Protein AF-A0A9W8GG15-F1 (afdb_monomer_lite)

Radius of gyration: 22.81 Å; chains: 1; bounding box: 56×41×61 Å

Organism: NCBI:txid417178

pLDDT: mean 93.81, std 5.98, range [55.09, 98.5]

Structure (mmCIF, N/CA/C/O backbone):
data_AF-A0A9W8GG15-F1
#
_entry.id   AF-A0A9W8GG15-F1
#
loop_
_atom_site.group_PDB
_atom_site.id
_atom_site.type_symbol
_atom_site.label_atom_id
_atom_site.label_alt_id
_atom_site.label_comp_id
_atom_site.label_asym_id
_atom_site.label_entity_id
_atom_site.label_seq_id
_atom_site.pdbx_PDB_ins_code
_atom_site.Cartn_x
_atom_site.Cartn_y
_atom_site.Cartn_z
_atom_site.occupancy
_atom_site.B_iso_or_equiv
_atom_site.auth_seq_id
_atom_site.auth_comp_id
_atom_site.auth_asym_id
_atom_site.auth_atom_id
_atom_site.pdbx_PDB_model_num
ATOM 1 N N . LEU A 1 1 ? -0.546 -18.350 -17.144 1.00 55.09 1 LEU A N 1
ATOM 2 C CA . LEU A 1 1 ? -1.429 -18.701 -16.007 1.00 55.09 1 LEU A CA 1
ATOM 3 C C . LEU A 1 1 ? -2.541 -19.532 -16.610 1.00 55.09 1 LEU A C 1
ATOM 5 O O . LEU A 1 1 ? -3.619 -19.022 -16.887 1.00 55.09 1 LEU A O 1
ATOM 9 N N . ASP A 1 2 ? -2.227 -20.778 -16.939 1.00 64.06 2 ASP A N 1
ATOM 10 C CA . ASP A 1 2 ? -3.136 -21.588 -17.741 1.00 64.06 2 ASP A CA 1
ATOM 11 C C . ASP A 1 2 ? -4.140 -22.239 -16.793 1.00 64.06 2 ASP A C 1
ATOM 13 O O . ASP A 1 2 ? -3.756 -22.96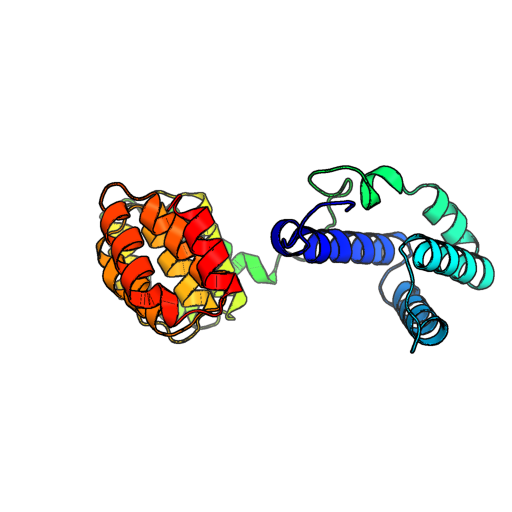4 -15.877 1.00 64.06 2 ASP A O 1
ATOM 17 N N . GLY A 1 3 ? -5.421 -21.910 -16.964 1.00 76.00 3 GLY A N 1
ATOM 18 C CA . GLY A 1 3 ? -6.502 -22.419 -16.115 1.00 76.00 3 GLY A CA 1
ATOM 19 C C . GLY A 1 3 ? -6.653 -21.740 -14.747 1.00 76.00 3 GLY A C 1
ATOM 20 O O . GLY A 1 3 ? -7.382 -22.263 -13.910 1.00 76.00 3 GLY A O 1
ATOM 21 N N . VAL A 1 4 ? -6.003 -20.593 -14.510 1.00 81.44 4 VAL A N 1
ATOM 22 C CA . VAL A 1 4 ? -6.164 -19.793 -13.280 1.00 81.44 4 VAL A CA 1
ATOM 23 C C . VAL A 1 4 ? -6.997 -18.550 -13.585 1.00 81.44 4 VAL A C 1
ATOM 25 O O . VAL A 1 4 ? -6.714 -17.851 -14.558 1.00 81.44 4 VAL A O 1
ATOM 28 N N . ASP A 1 5 ? -8.006 -18.268 -12.756 1.00 80.88 5 ASP A N 1
ATOM 29 C CA . ASP A 1 5 ? -8.783 -17.027 -12.841 1.00 80.88 5 ASP A CA 1
ATOM 30 C C . ASP A 1 5 ? -7.839 -15.817 -12.648 1.00 80.88 5 ASP A C 1
ATOM 32 O O . ASP A 1 5 ? -7.123 -15.764 -11.643 1.00 80.88 5 ASP A O 1
ATOM 36 N N . PRO A 1 6 ? -7.792 -14.844 -13.578 1.00 83.06 6 PRO A N 1
ATOM 37 C CA . PRO A 1 6 ? -6.974 -13.642 -13.421 1.00 83.06 6 PRO A CA 1
ATOM 38 C C . PRO A 1 6 ? -7.208 -12.895 -12.099 1.00 83.06 6 PRO A C 1
ATOM 40 O O . PRO A 1 6 ? -6.260 -12.323 -11.555 1.00 83.06 6 PRO A O 1
ATOM 43 N N . ASP A 1 7 ? -8.428 -12.942 -11.551 1.00 77.00 7 ASP A N 1
ATOM 44 C CA . ASP A 1 7 ? -8.758 -12.311 -10.268 1.00 77.00 7 ASP A CA 1
ATOM 45 C C . ASP A 1 7 ? -8.071 -13.004 -9.076 1.00 77.00 7 ASP A C 1
ATOM 47 O O . ASP A 1 7 ? -7.765 -12.352 -8.073 1.00 77.00 7 ASP A O 1
ATOM 51 N N . ASP A 1 8 ? -7.764 -14.302 -9.190 1.00 77.94 8 ASP A N 1
ATOM 52 C CA . ASP A 1 8 ? -7.003 -15.051 -8.182 1.00 77.94 8 ASP A CA 1
ATOM 53 C C . ASP A 1 8 ? -5.492 -14.743 -8.247 1.00 77.94 8 ASP A C 1
ATOM 55 O O . ASP A 1 8 ? -4.785 -14.905 -7.252 1.00 77.94 8 ASP A O 1
ATOM 59 N N . ALA A 1 9 ? -4.987 -14.256 -9.387 1.00 81.88 9 ALA A N 1
ATOM 60 C CA . ALA A 1 9 ? -3.587 -13.854 -9.556 1.00 81.88 9 ALA A CA 1
ATOM 61 C C . ALA A 1 9 ? -3.319 -12.376 -9.204 1.00 81.88 9 ALA A C 1
ATOM 63 O O . ALA A 1 9 ? -2.159 -11.971 -9.054 1.00 81.88 9 ALA A O 1
ATOM 64 N N . TYR A 1 10 ? -4.368 -11.559 -9.063 1.00 81.50 10 TYR A N 1
ATOM 65 C CA . TYR A 1 10 ? -4.234 -10.140 -8.742 1.00 81.50 10 TYR A CA 1
ATOM 66 C C . TYR A 1 10 ? -3.621 -9.930 -7.348 1.00 81.50 10 TYR A C 1
ATOM 68 O O . TYR A 1 10 ? -4.151 -10.356 -6.321 1.00 81.50 10 TYR A O 1
ATOM 76 N N . SER A 1 11 ? -2.503 -9.208 -7.302 1.00 85.31 11 SER A N 1
ATOM 77 C CA . SER A 1 11 ? -1.799 -8.846 -6.069 1.00 85.31 11 SER A CA 1
ATOM 78 C C . SER A 1 11 ? -0.937 -7.599 -6.287 1.00 85.31 11 SER A C 1
ATOM 80 O O . SER A 1 11 ? -0.912 -7.033 -7.380 1.00 85.31 11 SER A O 1
ATOM 82 N N . THR A 1 12 ? -0.203 -7.164 -5.260 1.00 87.69 12 THR A N 1
ATOM 83 C CA . THR A 1 12 ? 0.770 -6.068 -5.397 1.00 87.69 12 THR A CA 1
ATOM 84 C C . THR A 1 12 ? 2.067 -6.505 -6.084 1.00 87.69 12 THR A C 1
ATOM 86 O O . THR A 1 12 ? 2.820 -5.655 -6.546 1.00 87.69 12 THR A O 1
ATOM 89 N N . VAL A 1 13 ? 2.311 -7.814 -6.237 1.00 91.25 13 VAL A N 1
ATOM 90 C CA . VAL A 1 13 ? 3.550 -8.373 -6.807 1.00 91.25 13 VAL A CA 1
ATOM 91 C C . VAL A 1 13 ? 3.927 -7.776 -8.171 1.00 91.25 13 VAL A C 1
ATOM 93 O O . VAL A 1 13 ? 5.053 -7.293 -8.278 1.00 91.25 13 VAL A O 1
ATOM 96 N N . PRO A 1 14 ? 3.063 -7.755 -9.209 1.00 91.44 14 PRO A N 1
ATOM 97 C CA . PRO A 1 14 ? 3.446 -7.193 -10.508 1.00 91.44 14 PRO A CA 1
ATOM 98 C C . PRO A 1 14 ? 3.757 -5.691 -10.449 1.00 91.44 14 PRO A C 1
ATOM 100 O O . PRO A 1 14 ? 4.567 -5.212 -11.239 1.00 91.44 14 PRO A O 1
ATOM 103 N N . TYR A 1 15 ? 3.161 -4.960 -9.502 1.00 91.75 15 TYR A N 1
ATOM 104 C CA . TYR A 1 15 ? 3.422 -3.536 -9.300 1.00 91.75 15 TYR A CA 1
ATOM 105 C C . TYR A 1 15 ? 4.772 -3.329 -8.610 1.00 91.75 15 TYR A C 1
ATOM 107 O O . TYR A 1 15 ? 5.661 -2.693 -9.173 1.00 91.75 15 TYR A O 1
ATOM 115 N N . ASP A 1 16 ? 4.951 -3.921 -7.428 1.00 93.06 16 ASP A N 1
ATOM 116 C CA . ASP A 1 16 ? 6.114 -3.664 -6.579 1.00 93.06 16 ASP A CA 1
ATOM 117 C C . ASP A 1 16 ? 7.371 -4.354 -7.124 1.00 93.06 16 ASP A C 1
ATOM 119 O O . ASP A 1 16 ? 8.416 -3.723 -7.258 1.00 93.06 16 ASP A O 1
ATOM 123 N N . LYS A 1 17 ? 7.285 -5.636 -7.515 1.00 94.62 17 LYS A N 1
ATOM 124 C CA . LYS A 1 17 ? 8.436 -6.384 -8.058 1.00 94.62 17 LYS A CA 1
ATOM 125 C C . LYS A 1 17 ? 8.843 -5.866 -9.438 1.00 94.62 17 LYS A C 1
ATOM 127 O O . LYS A 1 17 ? 10.037 -5.792 -9.725 1.00 94.62 17 LYS A O 1
ATOM 132 N N . GLY A 1 18 ? 7.870 -5.468 -10.262 1.00 96.06 18 GLY A N 1
ATOM 133 C CA . GLY A 1 18 ? 8.112 -4.848 -11.566 1.00 96.06 18 GLY A CA 1
ATOM 134 C C . GLY A 1 18 ? 8.796 -3.485 -11.439 1.00 96.06 18 GLY A C 1
ATOM 135 O O . GLY A 1 18 ? 9.841 -3.266 -12.050 1.00 96.06 18 GLY A O 1
ATOM 136 N N . ALA A 1 19 ? 8.268 -2.597 -10.590 1.00 95.75 19 ALA A N 1
ATOM 137 C CA . ALA A 1 19 ? 8.896 -1.306 -10.311 1.00 95.75 19 ALA A CA 1
ATOM 138 C C . ALA A 1 19 ? 10.306 -1.472 -9.720 1.00 95.75 19 ALA A C 1
ATOM 140 O O . ALA A 1 19 ? 11.231 -0.775 -10.131 1.00 95.75 19 ALA A O 1
ATOM 141 N N . HIS A 1 20 ? 10.498 -2.438 -8.817 1.00 96.06 20 HIS A N 1
ATOM 142 C CA . HIS A 1 20 ? 11.796 -2.718 -8.198 1.00 96.06 20 HIS A CA 1
ATOM 143 C C . HIS A 1 20 ? 12.834 -3.240 -9.202 1.00 96.06 20 HIS A C 1
ATOM 145 O O . HIS A 1 20 ? 14.004 -2.873 -9.102 1.00 96.06 20 HIS A O 1
ATOM 151 N N . LEU A 1 21 ? 12.423 -4.042 -10.195 1.00 97.69 21 LEU A N 1
ATOM 152 C CA . LEU A 1 21 ? 13.286 -4.456 -11.311 1.00 97.69 21 LEU A CA 1
ATOM 153 C C . LEU A 1 21 ? 13.692 -3.259 -12.174 1.00 97.69 21 LEU A C 1
ATOM 155 O O . LEU A 1 21 ? 14.870 -3.100 -12.478 1.00 97.69 21 LEU A O 1
ATOM 159 N N . LEU A 1 22 ? 12.739 -2.408 -12.557 1.00 97.69 22 LEU A N 1
ATOM 160 C CA . LEU A 1 22 ? 13.035 -1.235 -13.383 1.00 97.69 22 LEU A CA 1
ATOM 161 C C . LEU A 1 22 ? 13.932 -0.232 -12.650 1.00 97.69 22 LEU A C 1
ATOM 163 O O . LEU A 1 22 ? 14.879 0.269 -13.246 1.00 97.69 22 LEU A O 1
ATOM 167 N N . TYR A 1 23 ? 13.701 -0.006 -11.356 1.00 97.00 23 TYR A N 1
ATOM 168 C CA . TYR A 1 23 ? 14.570 0.839 -10.538 1.00 97.00 23 TYR A CA 1
ATOM 169 C C . TYR A 1 23 ? 15.968 0.231 -10.370 1.00 97.00 23 TYR A C 1
ATOM 171 O O . TYR A 1 23 ? 16.967 0.939 -10.474 1.00 97.00 23 TYR A O 1
ATOM 179 N N . TYR A 1 24 ? 16.064 -1.090 -10.173 1.00 97.50 24 TYR A N 1
ATOM 180 C CA . TYR A 1 24 ? 17.353 -1.785 -10.161 1.00 97.50 24 TYR A CA 1
ATOM 181 C C . TYR A 1 24 ? 18.113 -1.559 -11.473 1.00 97.50 24 TYR A C 1
ATOM 183 O O . TYR A 1 24 ? 19.280 -1.179 -11.435 1.00 97.50 24 TYR A O 1
ATOM 191 N N . LEU A 1 25 ? 17.453 -1.751 -12.620 1.00 97.81 25 LEU A N 1
ATOM 192 C CA . LEU A 1 25 ? 18.053 -1.538 -13.937 1.00 97.81 25 LEU A CA 1
ATOM 193 C C . LEU A 1 25 ? 18.501 -0.090 -14.122 1.00 97.81 25 LEU A C 1
ATOM 195 O O . LEU A 1 25 ? 19.623 0.137 -14.555 1.00 97.81 25 LEU A O 1
ATOM 199 N N . GLU A 1 26 ? 17.667 0.879 -13.752 1.00 97.50 26 GLU A N 1
ATOM 200 C CA . GLU A 1 26 ? 18.025 2.294 -13.806 1.00 97.50 26 GLU A CA 1
ATOM 201 C C . GLU A 1 26 ? 19.327 2.560 -13.045 1.00 97.50 26 GLU A C 1
ATOM 203 O O . GLU A 1 26 ? 20.293 3.054 -13.623 1.00 97.50 26 GLU A O 1
ATOM 208 N N . GLN A 1 27 ? 19.391 2.176 -11.769 1.00 96.62 27 GLN A N 1
ATOM 209 C CA . GLN A 1 27 ? 20.570 2.416 -10.937 1.00 96.62 27 GLN A CA 1
ATOM 210 C C . GLN A 1 27 ? 21.796 1.646 -11.448 1.00 96.62 27 GLN A C 1
ATOM 212 O O . GLN A 1 27 ? 22.896 2.193 -11.510 1.00 96.62 27 GLN A O 1
ATOM 217 N N . TYR A 1 28 ? 21.610 0.390 -11.858 1.00 96.56 28 TYR A N 1
ATOM 218 C CA . TYR A 1 28 ? 22.691 -0.482 -12.311 1.00 96.56 28 TYR A CA 1
ATOM 219 C C . TYR A 1 28 ? 23.282 -0.051 -13.661 1.00 96.56 28 TYR A C 1
ATOM 221 O O . TYR A 1 28 ? 24.478 -0.222 -13.897 1.00 96.56 28 TYR A O 1
ATOM 229 N N . LEU A 1 29 ? 22.468 0.542 -14.537 1.00 97.00 29 LEU A N 1
ATOM 230 C CA . LEU A 1 29 ? 22.879 0.957 -15.879 1.00 97.00 29 LEU A CA 1
ATOM 231 C C . LEU A 1 29 ? 23.403 2.396 -15.935 1.00 97.00 29 LEU A C 1
ATOM 233 O O . LEU A 1 29 ? 23.974 2.779 -16.953 1.00 97.00 29 LEU A O 1
ATOM 237 N N . GLY A 1 30 ? 23.316 3.173 -14.856 1.00 95.62 30 GLY A N 1
ATOM 238 C CA . GLY A 1 30 ? 23.935 4.505 -14.776 1.00 95.62 30 GLY A CA 1
ATOM 239 C C . GLY A 1 30 ? 22.989 5.645 -14.411 1.00 95.62 30 GLY A C 1
ATOM 240 O O . GLY A 1 30 ? 23.329 6.801 -14.639 1.00 95.62 30 GLY A O 1
ATOM 241 N N . GLY A 1 31 ? 21.831 5.334 -13.836 1.00 96.44 31 GLY A N 1
ATOM 242 C CA . GLY A 1 31 ? 20.867 6.301 -13.330 1.00 96.44 31 GLY A CA 1
ATOM 243 C C . GLY A 1 31 ? 19.861 6.782 -14.373 1.00 96.44 31 GLY A C 1
ATOM 244 O O . GLY A 1 31 ? 19.819 6.321 -15.518 1.00 96.44 31 GLY A O 1
ATOM 245 N N . THR A 1 32 ? 19.036 7.735 -13.942 1.00 96.50 32 THR A N 1
ATOM 246 C CA . THR A 1 32 ? 17.908 8.281 -14.705 1.00 96.50 32 THR A CA 1
ATOM 247 C C . THR A 1 32 ? 18.323 8.792 -16.083 1.00 96.50 32 THR A C 1
ATOM 249 O O . THR A 1 32 ? 17.670 8.460 -17.068 1.00 96.50 32 THR A O 1
ATOM 252 N N . ASP A 1 33 ? 19.447 9.505 -16.180 1.00 97.44 33 ASP A N 1
ATOM 253 C CA . ASP A 1 33 ? 19.917 10.104 -17.439 1.00 97.44 33 ASP A CA 1
ATOM 254 C C . ASP A 1 33 ? 20.227 9.058 -18.524 1.00 97.44 33 ASP A C 1
ATOM 256 O O . ASP A 1 33 ? 20.115 9.340 -19.717 1.00 97.44 33 ASP A O 1
ATOM 260 N N . VAL A 1 34 ? 20.587 7.833 -18.122 1.00 97.19 34 VAL A N 1
ATOM 261 C CA . VAL A 1 34 ? 20.843 6.711 -19.039 1.00 97.19 34 VAL A CA 1
ATOM 262 C C . VAL A 1 34 ? 19.557 5.943 -19.343 1.00 97.19 34 VAL A C 1
ATOM 264 O O . VAL A 1 34 ? 19.319 5.538 -20.484 1.00 97.19 34 VAL A O 1
ATOM 267 N N . PHE A 1 35 ? 18.716 5.728 -18.331 1.00 97.81 35 PHE A N 1
ATOM 268 C CA . PHE A 1 35 ? 17.549 4.857 -18.449 1.00 97.81 35 PHE A CA 1
ATOM 269 C C . PHE A 1 35 ? 16.319 5.557 -19.044 1.00 97.81 35 PHE A C 1
ATOM 271 O O . PHE A 1 35 ? 15.518 4.926 -19.733 1.00 97.81 35 PHE A O 1
ATOM 278 N N . GLU A 1 36 ? 16.159 6.865 -18.844 1.00 98.00 36 GLU A N 1
ATOM 279 C CA . GLU A 1 36 ? 15.027 7.622 -19.384 1.00 98.00 36 GLU A CA 1
ATOM 280 C C . GLU A 1 36 ? 14.995 7.629 -20.929 1.00 98.00 36 GLU A C 1
ATOM 282 O O . GLU A 1 36 ? 13.927 7.364 -21.498 1.00 98.00 36 GLU A O 1
ATOM 287 N N . PRO A 1 37 ? 16.115 7.848 -21.651 1.00 98.31 37 PRO A N 1
ATOM 288 C CA . PRO A 1 37 ? 16.150 7.693 -23.106 1.00 98.31 37 PRO A CA 1
ATOM 289 C C . PRO A 1 37 ? 15.717 6.296 -23.581 1.00 98.31 37 PRO A C 1
ATOM 291 O O . PRO A 1 37 ? 14.925 6.188 -24.523 1.00 98.31 37 PRO A O 1
ATOM 294 N N . TYR A 1 38 ? 16.142 5.237 -22.879 1.00 98.25 38 TYR A N 1
ATOM 295 C CA . TYR A 1 38 ? 15.686 3.868 -23.144 1.00 98.25 38 TYR A CA 1
ATOM 296 C C . TYR A 1 38 ? 14.165 3.744 -22.988 1.00 98.25 38 TYR A C 1
ATOM 298 O O . TYR A 1 38 ? 13.491 3.232 -23.884 1.00 98.25 38 TYR A O 1
ATOM 306 N N . MET A 1 39 ? 13.602 4.263 -21.892 1.00 97.88 39 MET A N 1
ATOM 307 C CA . MET A 1 39 ? 12.158 4.226 -21.644 1.00 97.88 39 MET A CA 1
ATOM 308 C C . MET A 1 39 ? 11.371 4.929 -22.758 1.00 97.88 39 MET A C 1
ATOM 310 O O . MET A 1 39 ? 10.337 4.423 -23.201 1.00 97.88 39 MET A O 1
ATOM 314 N N . ARG A 1 40 ? 11.873 6.059 -23.274 1.00 98.25 40 ARG A N 1
ATOM 315 C CA . ARG A 1 40 ? 11.270 6.746 -24.432 1.00 98.25 40 ARG A CA 1
ATOM 316 C C . ARG A 1 40 ? 11.345 5.894 -25.700 1.00 98.25 40 ARG A C 1
ATOM 318 O O . ARG A 1 40 ? 10.362 5.835 -26.440 1.00 98.25 40 ARG A O 1
ATOM 325 N N . SER A 1 41 ? 12.476 5.234 -25.947 1.00 98.44 41 SER A N 1
ATOM 326 C CA . SER A 1 41 ? 12.640 4.319 -27.082 1.00 98.44 41 SER A CA 1
ATOM 327 C C . SER A 1 41 ? 11.656 3.146 -27.007 1.00 98.44 41 SER A C 1
ATOM 329 O O . SER A 1 41 ? 10.893 2.922 -27.946 1.00 98.44 41 SER A O 1
ATOM 331 N N . TYR A 1 42 ? 11.559 2.499 -25.842 1.00 98.38 42 TYR A N 1
ATOM 332 C CA . TYR A 1 42 ? 10.627 1.402 -25.571 1.00 98.38 42 TYR A CA 1
ATOM 333 C C . TYR A 1 42 ? 9.167 1.788 -25.861 1.00 98.38 42 TYR A C 1
ATOM 335 O O . TYR A 1 42 ? 8.471 1.090 -26.601 1.00 98.38 42 TYR A O 1
ATOM 343 N N . ILE A 1 43 ? 8.703 2.935 -25.348 1.00 98.19 43 ILE A N 1
ATOM 344 C CA . ILE A 1 43 ? 7.335 3.407 -25.615 1.00 98.19 43 ILE A CA 1
ATOM 345 C C . ILE A 1 43 ? 7.127 3.680 -27.110 1.00 98.19 43 ILE A C 1
ATOM 347 O O . ILE A 1 43 ? 6.084 3.329 -27.661 1.00 98.19 43 ILE A O 1
ATOM 351 N N . ASN A 1 44 ? 8.107 4.275 -27.794 1.00 98.25 44 ASN A N 1
ATOM 352 C CA . ASN A 1 44 ? 8.002 4.547 -29.226 1.00 98.25 44 ASN A CA 1
ATOM 353 C C . ASN A 1 44 ? 7.974 3.276 -30.083 1.00 98.25 44 ASN A C 1
ATOM 355 O O . ASN A 1 44 ? 7.235 3.248 -31.068 1.00 98.25 44 ASN A O 1
ATOM 359 N N . ALA A 1 45 ? 8.728 2.243 -29.704 1.00 97.88 45 ALA A N 1
ATOM 360 C CA . ALA A 1 45 ? 8.782 0.965 -30.407 1.00 97.88 45 ALA A CA 1
ATOM 361 C C . ALA A 1 45 ? 7.474 0.163 -30.289 1.00 97.88 45 ALA A C 1
ATOM 363 O O . ALA A 1 45 ? 7.084 -0.539 -31.229 1.00 97.88 45 ALA A O 1
ATOM 364 N N . PHE A 1 46 ? 6.778 0.282 -29.152 1.00 98.31 46 PHE A N 1
ATOM 365 C CA . PHE A 1 46 ? 5.629 -0.569 -28.827 1.00 98.31 46 PHE A CA 1
ATOM 366 C C . PHE A 1 46 ? 4.286 0.156 -28.692 1.00 98.31 46 PHE A C 1
ATOM 368 O O . PHE A 1 46 ? 3.269 -0.488 -28.432 1.00 98.31 46 PHE A O 1
ATOM 375 N N . LYS A 1 47 ? 4.221 1.475 -28.918 1.00 97.00 47 LYS A N 1
ATOM 376 C CA . LYS A 1 47 ? 2.941 2.201 -28.950 1.00 97.00 47 LYS A CA 1
ATOM 377 C C . LYS A 1 47 ? 1.964 1.558 -29.945 1.00 97.00 47 LYS A C 1
ATOM 379 O O . LYS A 1 47 ? 2.299 1.316 -31.102 1.00 97.00 47 LYS A O 1
ATOM 384 N N . GLY A 1 48 ? 0.741 1.291 -29.486 1.00 97.50 48 GLY A N 1
ATOM 385 C CA . GLY A 1 48 ? -0.300 0.649 -30.296 1.00 97.50 48 GLY A CA 1
ATOM 386 C C . GLY A 1 48 ? -0.100 -0.854 -30.532 1.00 97.50 48 GLY A C 1
ATOM 387 O O . GLY A 1 48 ? -0.757 -1.409 -31.408 1.00 97.50 48 GLY A O 1
ATOM 388 N N . ARG A 1 49 ? 0.790 -1.514 -29.778 1.00 96.50 49 ARG A N 1
ATOM 389 C CA . ARG A 1 49 ? 1.045 -2.959 -29.861 1.00 96.50 49 ARG A CA 1
ATOM 390 C C . ARG A 1 49 ? 0.825 -3.636 -28.508 1.00 96.50 49 ARG A C 1
ATOM 392 O O . ARG A 1 49 ? 0.922 -3.003 -27.460 1.00 96.50 49 ARG A O 1
ATOM 399 N N . SER A 1 50 ? 0.562 -4.937 -28.550 1.00 97.19 50 SER A N 1
ATOM 400 C CA . SER A 1 50 ? 0.652 -5.830 -27.392 1.00 97.19 50 SER A CA 1
ATOM 401 C C . SER A 1 50 ? 1.969 -6.591 -27.472 1.00 97.19 50 SER A C 1
ATOM 403 O O . SER A 1 50 ? 2.370 -6.988 -28.566 1.00 97.19 50 SER A O 1
ATOM 405 N N . ILE A 1 51 ? 2.630 -6.757 -26.331 1.00 97.75 51 ILE A N 1
ATOM 406 C CA . ILE A 1 51 ? 3.939 -7.403 -26.222 1.00 97.75 51 ILE A CA 1
ATOM 407 C C . ILE A 1 51 ? 3.965 -8.353 -25.033 1.00 97.75 51 ILE A C 1
ATOM 409 O O . ILE A 1 51 ? 3.139 -8.231 -24.122 1.00 97.75 51 ILE A O 1
ATOM 413 N N . ASP A 1 52 ? 4.949 -9.241 -25.018 1.00 97.25 52 ASP A N 1
ATOM 414 C CA . ASP A 1 52 ? 5.296 -10.030 -23.842 1.00 97.25 52 ASP A CA 1
ATOM 415 C C . ASP A 1 52 ? 6.619 -9.570 -23.188 1.00 97.25 52 ASP A C 1
ATOM 417 O O . ASP A 1 52 ? 7.244 -8.574 -23.568 1.00 97.25 52 ASP A O 1
ATOM 421 N N . THR A 1 53 ? 7.041 -10.275 -22.136 1.00 97.38 53 THR A N 1
ATOM 422 C CA . THR A 1 53 ? 8.295 -9.979 -21.428 1.00 97.38 53 THR A CA 1
ATOM 423 C C . THR A 1 53 ? 9.533 -10.221 -22.296 1.00 97.38 53 THR A C 1
ATOM 425 O O . THR A 1 53 ? 10.548 -9.549 -22.101 1.00 97.38 53 THR A O 1
ATOM 428 N N . GLN A 1 54 ? 9.479 -11.153 -23.250 1.00 97.56 54 GLN A N 1
ATOM 429 C CA . GLN A 1 54 ? 10.607 -11.448 -24.126 1.00 97.56 54 GLN A CA 1
ATOM 430 C C . GLN A 1 54 ? 10.804 -10.333 -25.156 1.00 97.56 54 GLN A C 1
ATOM 432 O O . GLN A 1 54 ? 11.942 -9.925 -25.383 1.00 97.56 54 GLN A O 1
ATOM 437 N N . ASP A 1 55 ? 9.721 -9.782 -25.706 1.00 98.19 55 ASP A N 1
ATOM 438 C CA . ASP A 1 55 ? 9.759 -8.586 -26.554 1.00 98.19 55 ASP A CA 1
ATOM 439 C C . ASP A 1 55 ? 10.425 -7.405 -25.829 1.00 98.19 55 ASP A C 1
ATOM 441 O O . ASP A 1 55 ? 11.338 -6.771 -26.367 1.00 98.19 55 ASP A O 1
ATOM 445 N N . TRP A 1 56 ? 10.014 -7.139 -24.580 1.00 98.38 56 TRP A N 1
ATOM 446 C CA . TRP A 1 56 ? 10.618 -6.098 -23.739 1.00 98.38 56 TRP A CA 1
ATOM 447 C C . TRP A 1 56 ? 12.115 -6.341 -23.520 1.00 98.38 56 TRP A C 1
ATOM 449 O O . TRP A 1 56 ? 12.925 -5.433 -23.719 1.00 98.38 56 TRP A O 1
ATOM 459 N N . LYS A 1 57 ? 12.499 -7.569 -23.146 1.00 98.00 57 LYS A N 1
ATOM 460 C CA . LYS A 1 57 ? 13.898 -7.918 -22.876 1.00 98.00 57 LYS A CA 1
ATOM 461 C C . LYS A 1 57 ? 14.753 -7.807 -24.140 1.00 98.00 57 LYS A C 1
ATOM 463 O O . LYS A 1 57 ? 15.834 -7.232 -24.089 1.00 98.00 57 LYS A O 1
ATOM 468 N N . ASN A 1 58 ? 14.264 -8.278 -25.285 1.00 98.31 58 ASN A N 1
ATOM 469 C CA . ASN A 1 58 ? 14.966 -8.149 -26.564 1.00 98.31 58 ASN A CA 1
ATOM 470 C C . ASN A 1 58 ? 15.204 -6.677 -26.927 1.00 98.31 58 ASN A C 1
ATOM 472 O O . ASN A 1 58 ? 16.304 -6.314 -27.340 1.00 98.31 58 ASN A O 1
ATOM 476 N N . HIS A 1 59 ? 14.197 -5.823 -26.729 1.00 98.50 59 HIS A N 1
ATOM 477 C CA . HIS A 1 59 ? 14.323 -4.389 -26.976 1.00 98.50 59 HIS A CA 1
ATOM 478 C C . HIS A 1 59 ? 15.332 -3.717 -26.031 1.00 98.50 59 HIS A C 1
ATOM 480 O O . HIS A 1 59 ? 16.125 -2.892 -26.478 1.00 98.50 59 HIS A O 1
ATOM 486 N N . LEU A 1 60 ? 15.343 -4.086 -24.743 1.00 98.38 60 LEU A N 1
ATOM 487 C CA . LEU A 1 60 ? 16.331 -3.615 -23.765 1.00 98.38 60 LEU A CA 1
ATOM 488 C C . LEU A 1 60 ? 17.765 -3.890 -24.230 1.00 98.38 60 LEU A C 1
ATOM 490 O O . LEU A 1 60 ? 18.579 -2.971 -24.290 1.00 98.38 60 LEU A O 1
ATOM 494 N N . PHE A 1 61 ? 18.058 -5.138 -24.596 1.00 98.38 61 PHE A N 1
ATOM 495 C CA . PHE A 1 61 ? 19.389 -5.529 -25.061 1.00 98.38 61 PHE A CA 1
ATOM 496 C C . PHE A 1 61 ? 19.762 -4.845 -26.379 1.00 98.38 61 PHE A C 1
ATOM 498 O O . PHE A 1 61 ? 20.870 -4.333 -26.496 1.00 98.38 61 PHE A O 1
ATOM 505 N N . ALA A 1 62 ? 18.845 -4.784 -27.349 1.00 98.31 62 ALA A N 1
ATOM 506 C CA . ALA A 1 62 ? 19.104 -4.139 -28.636 1.00 98.31 62 ALA A CA 1
ATOM 507 C C . ALA A 1 62 ? 19.413 -2.641 -28.483 1.00 98.31 62 ALA A C 1
ATOM 509 O O . ALA A 1 62 ? 20.384 -2.156 -29.058 1.00 98.31 62 ALA A O 1
ATOM 510 N N . TYR A 1 63 ? 18.636 -1.929 -27.659 1.00 98.44 63 TYR A N 1
ATOM 511 C CA . TYR A 1 63 ? 18.850 -0.507 -27.395 1.00 98.44 63 TYR A CA 1
ATOM 512 C C . TYR A 1 63 ? 20.245 -0.243 -26.816 1.00 98.44 63 TYR A C 1
ATOM 514 O O . TYR A 1 63 ? 20.978 0.619 -27.297 1.00 98.44 63 TYR A O 1
ATOM 522 N N . PHE A 1 64 ? 20.635 -1.000 -25.790 1.00 98.19 64 PHE A N 1
ATOM 523 C CA . PHE A 1 64 ? 21.935 -0.806 -25.157 1.00 98.19 64 PHE A CA 1
ATOM 524 C C . PHE A 1 64 ? 23.097 -1.300 -26.025 1.00 98.19 64 PHE A C 1
ATOM 526 O O . PHE A 1 64 ? 24.147 -0.670 -26.019 1.00 98.19 64 PHE A O 1
ATOM 533 N N . ALA A 1 65 ? 22.914 -2.335 -26.845 1.00 97.38 65 ALA A N 1
ATOM 534 C CA . ALA A 1 65 ? 23.924 -2.753 -27.816 1.00 97.38 65 ALA A CA 1
ATOM 535 C C . ALA A 1 65 ? 24.212 -1.672 -28.876 1.00 97.38 65 ALA A C 1
ATOM 537 O O . ALA A 1 65 ? 25.353 -1.542 -29.315 1.00 97.38 65 ALA A O 1
ATOM 538 N N . GLU A 1 66 ? 23.204 -0.890 -29.273 1.00 97.38 66 GLU A N 1
ATOM 539 C CA . GLU A 1 66 ? 23.357 0.204 -30.239 1.00 97.38 66 GLU A CA 1
ATOM 540 C C . GLU A 1 66 ? 23.950 1.473 -29.609 1.00 97.38 66 GLU A C 1
ATOM 542 O O . GLU A 1 66 ? 24.839 2.097 -30.190 1.00 97.38 66 GLU A O 1
ATOM 547 N N . HIS A 1 67 ? 23.471 1.867 -28.425 1.00 95.81 67 HIS A N 1
ATOM 548 C CA . HIS A 1 67 ? 23.780 3.179 -27.848 1.00 95.81 67 HIS A CA 1
ATOM 549 C C . HIS A 1 67 ? 24.931 3.182 -26.836 1.00 95.81 67 HIS A C 1
ATOM 551 O O . HIS A 1 67 ? 25.633 4.186 -26.726 1.00 95.81 67 HIS A O 1
ATOM 557 N N . ASP A 1 68 ? 25.128 2.094 -26.090 1.00 94.56 68 ASP A N 1
ATOM 558 C CA . ASP A 1 68 ? 26.215 1.964 -25.115 1.00 94.56 68 ASP A CA 1
ATOM 559 C C . ASP A 1 68 ? 26.541 0.477 -24.867 1.00 94.56 68 ASP A C 1
ATOM 561 O O . ASP A 1 68 ? 26.041 -0.127 -23.908 1.00 94.56 68 ASP A O 1
ATOM 565 N N . PRO A 1 69 ? 27.390 -0.140 -25.715 1.00 93.81 69 PRO A N 1
ATOM 566 C CA . PRO A 1 69 ? 27.707 -1.566 -25.634 1.00 93.81 69 PRO A CA 1
ATOM 567 C C . PRO A 1 69 ? 28.202 -2.028 -24.258 1.00 93.81 69 PRO A C 1
ATOM 569 O O . PRO A 1 69 ? 27.957 -3.175 -23.884 1.00 93.81 69 PRO A O 1
ATOM 572 N N . SER A 1 70 ? 28.821 -1.140 -23.466 1.00 95.06 70 SER A N 1
ATOM 573 C CA . SER A 1 70 ? 29.273 -1.459 -22.104 1.00 95.06 70 SER A CA 1
ATOM 574 C C . SER A 1 70 ? 28.121 -1.864 -21.174 1.00 95.06 70 SER A C 1
ATOM 576 O O . SER A 1 70 ? 28.309 -2.637 -20.235 1.00 95.06 70 SER A O 1
ATOM 578 N N . LYS A 1 71 ? 26.900 -1.394 -21.454 1.00 96.19 71 LYS A N 1
ATOM 579 C CA . LYS A 1 71 ? 25.685 -1.752 -20.713 1.00 96.19 71 LYS A CA 1
ATOM 580 C C . LYS A 1 71 ? 25.193 -3.149 -21.050 1.00 96.19 71 LYS A C 1
ATOM 582 O O . LYS A 1 71 ? 24.612 -3.796 -20.186 1.00 96.19 71 LYS A O 1
ATOM 587 N N . THR A 1 72 ? 25.473 -3.648 -22.250 1.00 93.62 72 THR A N 1
ATOM 588 C CA . THR A 1 72 ? 25.119 -5.022 -22.638 1.00 93.62 72 THR A CA 1
ATOM 589 C C . THR A 1 72 ? 25.859 -6.034 -21.762 1.00 93.62 72 THR A C 1
ATOM 591 O O . THR A 1 72 ? 25.233 -6.931 -21.207 1.00 93.62 72 THR A O 1
ATOM 594 N N . GLU A 1 73 ? 27.152 -5.806 -21.502 1.00 94.00 73 GLU A N 1
ATOM 595 C CA . GLU A 1 73 ? 27.935 -6.647 -20.585 1.00 94.00 73 GLU A CA 1
ATOM 596 C C . GLU A 1 73 ? 27.397 -6.631 -19.145 1.00 94.00 73 GLU A C 1
ATOM 598 O O . GLU A 1 73 ? 27.543 -7.611 -18.412 1.00 94.00 73 GLU A O 1
ATOM 603 N N . LEU A 1 74 ? 26.790 -5.520 -18.711 1.00 96.50 74 LEU A N 1
ATOM 604 C CA . LEU A 1 74 ? 26.113 -5.437 -17.416 1.00 96.50 74 LEU A CA 1
ATOM 605 C C . LEU A 1 74 ? 24.802 -6.231 -17.434 1.00 96.50 74 LEU A C 1
ATOM 607 O O . LEU A 1 74 ? 24.546 -6.996 -16.507 1.00 96.50 74 LEU A O 1
ATOM 611 N N . LEU A 1 75 ? 23.994 -6.094 -18.490 1.00 97.12 75 LEU A N 1
ATOM 612 C CA . LEU A 1 75 ? 22.733 -6.825 -18.647 1.00 97.12 75 LEU A CA 1
ATOM 613 C C . LEU A 1 75 ? 22.934 -8.349 -18.667 1.00 97.12 75 LEU A C 1
ATOM 615 O O . LEU A 1 75 ? 22.098 -9.075 -18.121 1.00 97.12 75 LEU A O 1
ATOM 619 N N . ASP A 1 76 ? 24.042 -8.830 -19.234 1.00 96.19 76 ASP A N 1
ATOM 620 C CA . ASP A 1 76 ? 24.414 -10.252 -19.247 1.00 96.19 76 ASP A CA 1
ATOM 621 C C . ASP A 1 76 ? 24.715 -10.814 -17.848 1.00 96.19 76 ASP A C 1
ATOM 623 O O . ASP A 1 76 ? 24.557 -12.010 -17.606 1.00 96.19 76 ASP A O 1
ATOM 627 N N . ARG A 1 77 ? 25.121 -9.963 -16.896 1.00 96.50 77 ARG A N 1
ATOM 628 C CA . ARG A 1 77 ? 25.418 -10.369 -15.508 1.00 96.50 77 ARG A CA 1
ATOM 629 C C . ARG A 1 77 ? 24.174 -10.460 -14.627 1.00 96.50 77 ARG A C 1
ATOM 631 O O . ARG A 1 77 ? 24.265 -10.934 -13.495 1.00 96.50 77 ARG A O 1
ATOM 638 N N . ILE A 1 78 ? 23.026 -9.987 -15.109 1.00 97.06 78 ILE A N 1
ATOM 639 C CA . ILE A 1 78 ? 21.774 -10.004 -14.354 1.00 97.06 78 ILE A CA 1
ATOM 640 C C . ILE A 1 78 ? 21.224 -11.431 -14.314 1.00 97.06 78 ILE A C 1
ATOM 642 O O . ILE A 1 78 ? 21.011 -12.070 -15.343 1.00 97.06 78 ILE A O 1
ATOM 646 N N . GLU A 1 79 ? 20.897 -11.910 -13.113 1.00 96.06 79 GLU A N 1
ATOM 647 C CA . GLU A 1 79 ? 20.201 -13.184 -12.909 1.00 96.06 79 GLU A CA 1
ATOM 648 C C . GLU A 1 79 ? 18.710 -13.068 -13.295 1.00 96.06 79 GLU A C 1
ATOM 650 O O . GLU A 1 79 ? 17.824 -13.025 -12.438 1.00 96.06 79 GLU A O 1
ATOM 655 N N . TRP A 1 80 ? 18.423 -12.983 -14.598 1.00 97.12 80 TRP A N 1
ATOM 656 C CA . TRP A 1 80 ? 17.080 -12.744 -15.144 1.00 97.12 80 TRP A CA 1
ATOM 657 C C . TRP A 1 80 ? 16.024 -13.728 -14.641 1.00 97.12 80 TRP A C 1
ATOM 659 O O . TRP A 1 80 ? 14.912 -13.312 -14.319 1.00 97.12 80 TRP A O 1
ATOM 669 N N . ASP A 1 81 ? 16.373 -15.005 -14.501 1.00 96.56 81 ASP A N 1
ATOM 670 C CA . ASP A 1 81 ? 15.420 -16.020 -14.051 1.00 96.56 81 ASP A CA 1
ATOM 671 C C . ASP A 1 81 ? 14.967 -15.789 -12.604 1.00 96.56 81 ASP A C 1
ATOM 673 O O . ASP A 1 81 ? 13.798 -15.999 -12.269 1.00 96.56 81 ASP A O 1
ATOM 677 N N . LYS A 1 82 ? 15.854 -15.266 -11.744 1.00 96.19 82 LYS A N 1
ATOM 678 C CA . LYS A 1 82 ? 15.491 -14.895 -10.368 1.00 96.19 82 LYS A CA 1
ATOM 679 C C . LYS A 1 82 ? 14.545 -13.699 -10.325 1.00 96.19 82 LYS A C 1
ATOM 681 O O . LYS A 1 82 ? 13.668 -13.631 -9.466 1.00 96.19 82 LYS A O 1
ATOM 686 N N . TRP A 1 83 ? 14.712 -12.749 -11.238 1.00 96.19 83 TRP A N 1
ATOM 687 C CA . TRP A 1 83 ? 13.836 -11.585 -11.320 1.00 96.19 83 TRP A CA 1
ATOM 688 C C . TRP A 1 83 ? 12.458 -11.927 -11.882 1.00 96.19 83 TRP A C 1
ATOM 690 O O . TRP A 1 83 ? 11.453 -11.486 -11.323 1.00 96.19 83 TRP A O 1
ATOM 700 N N . LEU A 1 84 ? 12.413 -12.706 -12.963 1.00 95.69 84 LEU A N 1
ATOM 701 C CA . LEU A 1 84 ? 11.200 -12.918 -13.752 1.00 95.69 84 LEU A CA 1
ATOM 702 C C . LEU A 1 84 ? 10.374 -14.125 -13.294 1.00 95.69 84 LEU A C 1
ATOM 704 O O . LEU A 1 84 ? 9.151 -14.088 -13.405 1.00 95.69 84 LEU A O 1
ATOM 708 N N . PHE A 1 85 ? 11.014 -15.175 -12.767 1.00 94.56 85 PHE A N 1
ATOM 709 C CA . PHE A 1 85 ? 10.343 -16.460 -12.529 1.00 94.56 85 PHE A CA 1
ATOM 710 C C . PHE A 1 85 ? 10.439 -16.962 -11.088 1.00 94.56 85 PHE A C 1
ATOM 712 O O . PHE A 1 85 ? 9.558 -17.701 -10.648 1.00 94.56 85 PHE A O 1
ATOM 719 N N . ALA A 1 86 ? 11.464 -16.570 -10.323 1.00 94.75 86 ALA A N 1
ATOM 720 C CA . ALA A 1 86 ? 11.562 -17.014 -8.935 1.00 94.75 86 ALA A CA 1
ATOM 721 C C . ALA A 1 86 ? 10.483 -16.356 -8.045 1.00 94.75 86 ALA A C 1
ATOM 723 O O . ALA A 1 86 ? 10.247 -15.143 -8.141 1.00 94.75 86 ALA A O 1
ATOM 724 N N . PRO A 1 87 ? 9.836 -17.124 -7.146 1.00 93.88 87 PRO A N 1
ATOM 725 C CA . PRO A 1 87 ? 8.882 -16.582 -6.185 1.00 93.88 87 PRO A CA 1
ATOM 726 C C . PRO A 1 87 ? 9.589 -15.795 -5.072 1.00 93.88 87 PRO A C 1
ATOM 728 O O . PRO A 1 87 ? 10.803 -15.877 -4.894 1.00 93.88 87 PRO A O 1
ATOM 731 N N . GLY A 1 88 ? 8.810 -15.055 -4.282 1.00 92.62 88 GLY A N 1
ATOM 732 C CA . GLY A 1 88 ? 9.316 -14.301 -3.134 1.00 92.62 88 GLY A CA 1
ATOM 733 C C . GLY A 1 88 ? 9.925 -12.943 -3.494 1.00 92.62 88 GLY A C 1
ATOM 734 O O . GLY A 1 88 ? 9.686 -12.395 -4.579 1.00 92.62 88 GLY A O 1
ATOM 735 N N . MET A 1 89 ? 10.680 -12.393 -2.536 1.00 93.44 89 MET A N 1
ATOM 736 C CA . MET A 1 89 ? 11.286 -11.062 -2.627 1.00 93.44 89 MET A CA 1
ATOM 737 C C . MET A 1 89 ? 12.282 -10.962 -3.795 1.00 93.44 89 MET A C 1
ATOM 739 O O . MET A 1 89 ? 12.893 -11.967 -4.166 1.00 93.44 89 MET A O 1
ATOM 743 N N . PRO A 1 90 ? 12.465 -9.765 -4.385 1.00 93.19 90 PRO A N 1
ATOM 744 C CA . PRO A 1 90 ? 13.483 -9.539 -5.405 1.00 93.19 90 PRO A CA 1
ATOM 745 C C . PRO A 1 90 ? 14.890 -9.955 -4.937 1.00 93.19 90 PRO A C 1
ATOM 747 O O . PRO A 1 90 ? 15.202 -9.814 -3.753 1.00 93.19 90 PRO A O 1
ATOM 750 N N . PRO A 1 91 ? 15.766 -10.415 -5.849 1.00 92.56 91 PRO A N 1
ATOM 751 C CA . PRO A 1 91 ? 17.103 -10.897 -5.488 1.00 92.56 91 PRO A CA 1
ATOM 752 C C . PRO A 1 91 ? 18.052 -9.780 -5.033 1.00 92.56 91 PRO A C 1
ATOM 754 O O . PRO A 1 91 ? 19.068 -10.055 -4.400 1.00 92.56 91 PRO A O 1
ATOM 757 N N . VAL A 1 92 ? 17.733 -8.523 -5.347 1.00 93.25 92 VAL A N 1
ATOM 758 C CA . VAL A 1 92 ? 18.521 -7.348 -4.968 1.00 93.25 92 VAL A CA 1
ATOM 759 C C . VAL A 1 92 ? 17.698 -6.474 -4.039 1.00 93.25 92 VAL A C 1
ATOM 761 O O . VAL A 1 92 ? 16.539 -6.184 -4.324 1.00 93.25 92 VAL A O 1
ATOM 764 N N . ASN A 1 93 ? 18.304 -6.008 -2.949 1.00 91.69 93 ASN A N 1
ATOM 765 C CA . ASN A 1 93 ? 17.706 -4.994 -2.090 1.00 91.69 93 ASN A CA 1
ATOM 766 C C . ASN A 1 93 ? 18.190 -3.602 -2.521 1.00 91.69 93 ASN A C 1
ATOM 768 O O . ASN A 1 93 ? 19.287 -3.180 -2.145 1.00 91.69 93 ASN A O 1
ATOM 772 N N . ASN A 1 94 ? 17.390 -2.924 -3.348 1.00 91.06 94 ASN A N 1
ATOM 773 C CA . ASN A 1 94 ? 17.687 -1.572 -3.817 1.00 91.06 94 ASN A CA 1
ATOM 774 C C . ASN A 1 94 ? 17.824 -0.604 -2.634 1.00 91.06 94 ASN A C 1
ATOM 776 O O . ASN A 1 94 ? 17.152 -0.742 -1.612 1.00 91.06 94 ASN A O 1
ATOM 780 N N . LYS A 1 95 ? 18.703 0.389 -2.781 1.00 89.38 95 LYS A N 1
ATOM 781 C CA . LYS A 1 95 ? 18.865 1.458 -1.796 1.00 89.38 95 LYS A CA 1
ATOM 782 C C . LYS A 1 95 ? 17.960 2.620 -2.172 1.00 89.38 95 LYS A C 1
ATOM 784 O O . LYS A 1 95 ? 18.073 3.144 -3.273 1.00 89.38 95 LYS A O 1
ATOM 789 N N . TYR A 1 96 ? 17.088 3.000 -1.248 1.00 88.25 96 TYR A N 1
ATOM 790 C CA . TYR A 1 96 ? 16.171 4.123 -1.396 1.00 88.25 96 TYR A CA 1
ATOM 791 C C . TYR A 1 96 ? 16.573 5.253 -0.454 1.00 88.25 96 TYR A C 1
ATOM 793 O O . TYR A 1 96 ? 17.237 5.030 0.558 1.00 88.25 96 TYR A O 1
ATOM 801 N N . ASP A 1 97 ? 16.161 6.474 -0.784 1.00 86.69 97 ASP A N 1
ATOM 802 C CA . ASP A 1 97 ? 16.266 7.587 0.150 1.00 86.69 97 ASP A CA 1
ATOM 803 C C . ASP A 1 97 ? 15.194 7.461 1.240 1.00 86.69 97 ASP A C 1
ATOM 805 O O . ASP A 1 97 ? 14.004 7.657 0.994 1.00 86.69 97 ASP A O 1
ATOM 809 N N . GLU A 1 98 ? 15.627 7.134 2.453 1.00 87.44 98 GLU A N 1
ATOM 810 C CA . GLU A 1 98 ? 14.751 6.907 3.606 1.00 87.44 98 GLU A CA 1
ATOM 811 C C . GLU A 1 98 ? 14.451 8.196 4.393 1.00 87.44 98 GLU A C 1
ATOM 813 O O . GLU A 1 98 ? 13.598 8.206 5.282 1.00 87.44 98 GLU A O 1
ATOM 818 N N . ARG A 1 99 ? 15.096 9.325 4.061 1.00 88.12 99 ARG A N 1
ATOM 819 C CA . ARG A 1 99 ? 14.921 10.595 4.795 1.00 88.12 99 ARG A CA 1
ATOM 820 C C . ARG A 1 99 ? 13.457 11.056 4.886 1.00 88.12 99 ARG A C 1
ATOM 822 O O . ARG A 1 99 ? 13.060 11.487 5.969 1.00 88.12 99 ARG A O 1
ATOM 829 N N . PRO A 1 100 ? 12.619 10.957 3.830 1.00 84.94 100 PRO A N 1
ATOM 830 C CA . PRO A 1 100 ? 11.235 11.429 3.899 1.00 84.94 100 PRO A CA 1
ATOM 831 C C . PRO A 1 100 ? 10.348 10.644 4.875 1.00 84.94 100 PRO A C 1
ATOM 833 O O . PRO A 1 100 ? 9.351 11.185 5.354 1.00 84.94 100 PRO A O 1
ATOM 836 N N . GLN A 1 101 ? 10.683 9.382 5.165 1.00 88.81 101 GLN A N 1
ATOM 837 C CA . GLN A 1 101 ? 9.914 8.538 6.086 1.00 88.81 101 GLN A CA 1
ATOM 838 C C . GLN A 1 101 ? 10.440 8.583 7.525 1.00 88.81 101 GLN A C 1
ATOM 840 O O . GLN A 1 101 ? 9.698 8.255 8.444 1.00 88.81 101 GLN A O 1
ATOM 845 N N . GLN A 1 102 ? 11.677 9.032 7.756 1.00 92.06 102 GLN A N 1
ATOM 846 C CA . GLN A 1 102 ? 12.279 8.975 9.090 1.00 92.06 102 GLN A CA 1
ATOM 847 C C . GLN A 1 102 ? 11.434 9.693 10.152 1.00 92.06 102 GLN A C 1
ATOM 849 O O . GLN A 1 102 ? 11.173 9.134 11.208 1.00 92.06 102 GLN A O 1
ATOM 854 N N . ILE A 1 103 ? 10.897 10.876 9.834 1.00 93.06 103 ILE A N 1
ATOM 855 C CA . ILE A 1 103 ? 10.102 11.665 10.786 1.00 93.06 103 ILE A CA 1
ATOM 856 C C . ILE A 1 103 ? 8.836 10.936 11.267 1.00 93.06 103 ILE A C 1
ATOM 858 O O . ILE A 1 103 ? 8.422 11.094 12.415 1.00 93.06 103 ILE A O 1
ATOM 862 N N . CYS A 1 104 ? 8.212 10.126 10.404 1.00 94.56 104 CYS A N 1
ATOM 863 C CA . CYS A 1 104 ? 7.010 9.384 10.764 1.00 94.56 104 CYS A CA 1
ATOM 864 C C . CYS A 1 104 ? 7.329 8.047 11.444 1.00 94.56 104 CYS A C 1
ATOM 866 O O . CYS A 1 104 ? 6.542 7.603 12.281 1.00 94.56 104 CYS A O 1
ATOM 868 N N . LEU A 1 105 ? 8.495 7.455 11.160 1.00 94.75 105 LEU A N 1
ATOM 869 C CA . LEU A 1 105 ? 9.025 6.313 11.909 1.00 94.75 105 LEU A CA 1
ATOM 870 C C . LEU A 1 105 ? 9.416 6.718 13.335 1.00 94.75 105 LEU A C 1
ATOM 872 O O . LEU A 1 105 ? 9.002 6.055 14.281 1.00 94.75 105 LEU A O 1
ATOM 876 N N . ASP A 1 106 ? 10.106 7.848 13.501 1.00 95.06 106 ASP A N 1
ATOM 877 C CA . ASP A 1 106 ? 10.501 8.376 14.810 1.00 95.06 106 ASP A CA 1
ATOM 878 C C . ASP A 1 106 ? 9.274 8.666 15.686 1.00 95.06 106 ASP A C 1
ATOM 880 O O . ASP A 1 106 ? 9.262 8.360 16.879 1.00 95.06 106 ASP A O 1
ATOM 884 N N . LEU A 1 107 ? 8.203 9.220 15.100 1.00 96.19 107 LEU A N 1
ATOM 885 C CA . LEU A 1 107 ? 6.945 9.428 15.817 1.00 96.19 107 LEU A CA 1
ATOM 886 C C . LEU A 1 107 ? 6.298 8.098 16.232 1.00 96.19 107 LEU A C 1
ATOM 888 O O . LEU A 1 107 ? 5.838 7.979 17.366 1.00 96.19 107 LEU A O 1
ATOM 892 N N . ALA A 1 108 ? 6.268 7.097 15.348 1.00 95.88 108 ALA A N 1
ATOM 893 C CA . ALA A 1 108 ? 5.743 5.773 15.687 1.00 95.88 108 ALA A CA 1
ATOM 894 C C . ALA A 1 108 ? 6.546 5.130 16.823 1.00 95.88 108 ALA A C 1
ATOM 896 O O . ALA A 1 108 ? 5.964 4.644 17.790 1.00 95.88 108 ALA A O 1
ATOM 897 N N . ASP A 1 109 ? 7.874 5.190 16.757 1.00 94.56 109 ASP A N 1
ATOM 898 C CA . ASP A 1 109 ? 8.752 4.624 17.776 1.00 94.56 109 ASP A CA 1
ATOM 899 C C . ASP A 1 109 ? 8.629 5.386 19.116 1.00 94.56 109 ASP A C 1
ATOM 901 O O . ASP A 1 109 ? 8.666 4.759 20.179 1.00 94.56 109 ASP A O 1
ATOM 905 N N . ARG A 1 110 ? 8.367 6.705 19.100 1.00 94.94 110 ARG A N 1
ATOM 906 C CA . ARG A 1 110 ? 7.996 7.478 20.305 1.00 94.94 110 ARG A CA 1
ATOM 907 C C . ARG A 1 110 ? 6.700 6.971 20.938 1.00 94.94 110 ARG A C 1
ATOM 909 O O . ARG A 1 110 ? 6.662 6.797 22.153 1.00 94.94 110 ARG A O 1
ATOM 916 N N . TRP A 1 111 ? 5.662 6.709 20.140 1.00 95.00 111 TRP A N 1
ATOM 917 C CA . TRP A 1 111 ? 4.404 6.130 20.634 1.00 95.00 111 TRP A CA 1
ATOM 918 C C . TRP A 1 111 ? 4.611 4.739 21.227 1.00 95.00 111 TRP A C 1
ATOM 920 O O . TRP A 1 111 ? 4.140 4.465 22.325 1.00 95.00 111 TRP A O 1
ATOM 930 N N . LEU A 1 112 ? 5.368 3.883 20.540 1.00 92.94 112 LEU A N 1
ATOM 931 C CA . LEU A 1 112 ? 5.672 2.522 20.989 1.00 92.94 112 LEU A CA 1
ATOM 932 C C . LEU A 1 112 ? 6.547 2.482 22.248 1.00 92.94 112 LEU A C 1
ATOM 934 O O . LEU A 1 112 ? 6.532 1.487 22.970 1.00 92.94 112 LEU A O 1
ATOM 938 N N . SER A 1 113 ? 7.322 3.538 22.500 1.00 91.19 113 SER A N 1
ATOM 939 C CA . SER A 1 113 ? 8.152 3.669 23.702 1.00 91.19 113 SER A CA 1
ATOM 940 C C . SER A 1 113 ? 7.387 4.235 24.900 1.00 91.19 113 SER A C 1
ATOM 942 O O . SER A 1 113 ? 7.872 4.146 26.028 1.00 91.19 113 SER A O 1
ATOM 944 N N . ALA A 1 114 ? 6.206 4.822 24.687 1.00 88.88 114 ALA A N 1
ATOM 945 C CA . ALA A 1 114 ? 5.363 5.296 25.773 1.00 88.88 114 ALA A CA 1
ATOM 946 C C . ALA A 1 114 ? 4.748 4.095 26.512 1.00 88.88 114 ALA A C 1
ATOM 948 O O . ALA A 1 114 ? 4.155 3.213 25.894 1.00 88.88 114 ALA A O 1
ATOM 949 N N . ALA A 1 115 ? 4.896 4.049 27.839 1.00 71.75 115 ALA A N 1
ATOM 950 C CA . ALA A 1 115 ? 4.370 2.949 28.644 1.00 71.75 115 ALA A CA 1
ATOM 951 C C . ALA A 1 115 ? 2.834 2.881 28.573 1.00 71.75 115 ALA A C 1
ATOM 953 O O . ALA A 1 115 ? 2.155 3.904 28.468 1.00 71.75 115 ALA A O 1
ATOM 954 N N . ASP A 1 116 ? 2.264 1.685 28.677 1.00 71.31 116 ASP A N 1
ATOM 955 C CA . ASP A 1 116 ? 0.810 1.532 28.718 1.00 71.31 116 ASP A CA 1
ATOM 956 C C . ASP A 1 116 ? 0.212 2.265 29.928 1.00 71.31 116 ASP A C 1
ATOM 958 O O . ASP A 1 116 ? 0.662 2.097 31.061 1.00 71.31 116 ASP A O 1
ATOM 962 N N . GLY A 1 117 ? -0.801 3.104 29.682 1.00 61.53 117 GLY A N 1
ATOM 963 C CA . GLY A 1 117 ? -1.423 3.928 30.725 1.00 61.53 117 GLY A CA 1
ATOM 964 C C . GLY A 1 117 ? -0.578 5.124 31.181 1.00 61.53 117 GLY A C 1
ATOM 965 O O . GLY A 1 117 ? -0.908 5.745 32.191 1.00 61.53 117 GLY A O 1
ATOM 966 N N . SER A 1 118 ? 0.500 5.447 30.458 1.00 70.38 118 SER A N 1
ATOM 967 C CA . SER A 1 118 ? 1.249 6.687 30.661 1.00 70.38 118 SER A CA 1
ATOM 968 C C . SER A 1 118 ? 0.455 7.916 30.214 1.00 70.38 118 SER A C 1
ATOM 970 O O . SER A 1 118 ? -0.533 7.827 29.483 1.00 70.38 118 SER A O 1
ATOM 972 N N . ASP A 1 119 ? 0.888 9.083 30.687 1.00 78.06 119 ASP A N 1
ATOM 973 C CA . ASP A 1 119 ? 0.353 10.351 30.215 1.00 78.06 119 ASP A CA 1
ATOM 974 C C . ASP A 1 119 ? 0.785 10.595 28.757 1.00 78.06 119 ASP A C 1
ATOM 976 O O . ASP A 1 119 ? 1.964 10.803 28.457 1.00 78.06 119 ASP A O 1
ATOM 980 N N . TYR A 1 120 ? -0.187 10.565 27.845 1.00 88.19 120 TYR A N 1
ATOM 981 C CA . TYR A 1 120 ? 0.006 10.846 26.422 1.00 88.19 120 TYR A CA 1
ATOM 982 C C . TYR A 1 120 ? -0.026 12.353 26.099 1.00 88.19 120 TYR A C 1
ATOM 984 O O . TYR A 1 120 ? -0.024 12.713 24.925 1.00 88.19 120 TYR A O 1
ATOM 992 N N . SER A 1 121 ? -0.017 13.244 27.102 1.00 87.44 121 SER A N 1
ATOM 993 C CA . SER A 1 121 ? -0.034 14.711 26.932 1.00 87.44 121 SER A CA 1
ATOM 994 C C . SER A 1 121 ? 1.113 15.278 26.090 1.00 87.44 121 SER A C 1
ATOM 996 O O . SER A 1 121 ? 1.001 16.379 25.554 1.00 87.44 121 SER A O 1
ATOM 998 N N . GLN A 1 122 ? 2.206 14.526 25.940 1.00 89.75 122 GLN A N 1
ATOM 999 C CA . GLN A 1 122 ? 3.327 14.878 25.065 1.00 89.75 122 GLN A CA 1
ATOM 1000 C C . GLN A 1 122 ? 2.999 14.796 23.563 1.00 89.75 122 GLN A C 1
ATOM 1002 O O . GLN A 1 122 ? 3.806 15.244 22.748 1.00 89.75 122 GLN A O 1
ATOM 1007 N N . PHE A 1 123 ? 1.871 14.183 23.195 1.00 95.06 123 PHE A N 1
ATOM 1008 C CA . PHE A 1 123 ? 1.423 14.045 21.814 1.00 95.06 123 PHE A CA 1
ATOM 1009 C C . PHE A 1 123 ? 0.281 15.011 21.522 1.00 95.06 123 PHE A C 1
ATOM 1011 O O . PHE A 1 123 ? -0.613 15.229 22.341 1.00 95.06 123 PHE A O 1
ATOM 1018 N N . SER A 1 124 ? 0.290 15.577 20.323 1.00 95.69 124 SER A N 1
ATOM 1019 C CA . SER A 1 124 ? -0.723 16.534 19.883 1.00 95.69 124 SER A CA 1
ATOM 1020 C C . SER A 1 124 ? -0.974 16.406 18.389 1.00 95.69 124 SER A C 1
ATOM 1022 O O . SER A 1 124 ? -0.127 15.914 17.649 1.00 95.69 124 SER A O 1
ATOM 1024 N N . LEU A 1 125 ? -2.115 16.905 17.911 1.00 94.06 125 LEU A N 1
ATOM 1025 C CA . LEU A 1 125 ? -2.467 16.864 16.487 1.00 94.06 125 LEU A CA 1
ATOM 1026 C C . LEU A 1 125 ? -1.381 17.469 15.568 1.00 94.06 125 LEU A C 1
ATOM 1028 O O . LEU A 1 125 ? -1.278 17.087 14.400 1.00 94.06 125 LEU A O 1
ATOM 1032 N N . GLU A 1 126 ? -0.554 18.378 16.092 1.00 94.75 126 GLU A N 1
ATOM 1033 C CA . GLU A 1 126 ? 0.554 19.011 15.372 1.00 94.75 126 GLU A CA 1
ATOM 1034 C C . GLU A 1 126 ? 1.647 18.014 14.955 1.00 94.75 126 GLU A C 1
ATOM 1036 O O . GLU A 1 126 ? 2.249 18.208 13.898 1.00 94.75 126 GLU A O 1
ATOM 1041 N N . ASP A 1 127 ? 1.831 16.906 15.689 1.00 94.81 127 ASP A N 1
ATOM 1042 C CA . ASP A 1 127 ? 2.834 15.872 15.378 1.00 94.81 127 ASP A CA 1
ATOM 1043 C C . ASP A 1 127 ? 2.670 15.314 13.955 1.00 94.81 127 ASP A C 1
ATOM 1045 O O . ASP A 1 127 ? 3.647 15.001 13.277 1.00 94.81 127 ASP A O 1
ATOM 1049 N N . ILE A 1 128 ? 1.420 15.204 13.487 1.00 94.19 128 ILE A N 1
ATOM 1050 C CA . ILE A 1 128 ? 1.075 14.708 12.148 1.00 94.19 128 ILE A CA 1
ATOM 1051 C C . ILE A 1 128 ? 0.613 15.826 11.202 1.00 94.19 128 ILE A C 1
ATOM 1053 O O . ILE A 1 128 ? 0.196 15.546 10.072 1.00 94.19 128 ILE A O 1
ATOM 1057 N N . GLY A 1 129 ? 0.643 17.086 11.648 1.00 91.94 129 GLY A N 1
ATOM 1058 C CA . GLY A 1 129 ? 0.141 18.237 10.895 1.00 91.94 129 GLY A CA 1
ATOM 1059 C C . GLY A 1 129 ? 0.920 18.476 9.601 1.00 91.94 129 GLY A C 1
ATOM 1060 O O . GLY A 1 129 ? 0.323 18.754 8.562 1.00 91.94 129 GLY A O 1
ATOM 1061 N N . GLY A 1 130 ? 2.242 18.283 9.644 1.00 92.44 130 GLY A N 1
ATOM 1062 C CA . GLY A 1 130 ? 3.132 18.386 8.483 1.00 92.44 130 GLY A CA 1
ATOM 1063 C C . GLY A 1 130 ? 3.228 17.117 7.631 1.00 92.44 130 GLY A C 1
ATOM 1064 O O . GLY A 1 130 ? 3.907 17.124 6.606 1.00 92.44 130 GLY A O 1
ATOM 1065 N N . PHE A 1 131 ? 2.585 16.016 8.035 1.00 95.38 131 PHE A N 1
ATOM 1066 C CA . PHE A 1 131 ? 2.714 14.749 7.321 1.00 95.38 131 PHE A CA 1
ATOM 1067 C C . PHE A 1 131 ? 1.832 14.731 6.074 1.00 95.38 131 PHE A C 1
ATOM 1069 O O . PHE A 1 131 ? 0.620 14.970 6.122 1.00 95.38 131 PHE A O 1
ATOM 1076 N N . SER A 1 132 ? 2.428 14.323 4.956 1.00 94.94 132 SER A N 1
ATOM 1077 C CA . SER A 1 132 ? 1.688 13.867 3.784 1.00 94.94 132 SER A CA 1
ATOM 1078 C C . SER A 1 132 ? 0.808 12.657 4.122 1.00 94.94 132 SER A C 1
ATOM 1080 O O . SER A 1 132 ? 1.009 11.952 5.113 1.00 94.94 132 SER A O 1
ATOM 1082 N N . THR A 1 133 ? -0.161 12.364 3.250 1.00 95.12 133 THR A N 1
ATOM 1083 C CA . THR A 1 133 ? -1.036 11.190 3.420 1.00 95.12 133 THR A CA 1
ATOM 1084 C C . THR A 1 133 ? -0.221 9.898 3.533 1.00 95.12 133 THR A C 1
ATOM 1086 O O . THR A 1 133 ? -0.497 9.082 4.407 1.00 95.12 133 THR A O 1
ATOM 1089 N N . MET A 1 134 ? 0.808 9.726 2.696 1.00 94.06 134 MET A N 1
ATOM 1090 C CA . MET A 1 134 ? 1.648 8.525 2.728 1.00 94.06 134 MET A CA 1
ATOM 1091 C C . MET A 1 134 ? 2.484 8.436 4.007 1.00 94.06 134 MET A C 1
ATOM 1093 O O . MET A 1 134 ? 2.588 7.356 4.572 1.00 94.06 134 MET A O 1
ATOM 1097 N N . GLN A 1 135 ? 3.001 9.552 4.531 1.00 95.75 135 GLN A N 1
ATOM 1098 C CA . GLN A 1 135 ? 3.714 9.548 5.816 1.00 95.75 135 GLN A CA 1
ATOM 1099 C C . GLN A 1 135 ? 2.805 9.139 6.982 1.00 95.75 135 GLN A C 1
ATOM 1101 O O . GLN A 1 135 ? 3.236 8.372 7.839 1.00 95.75 135 GLN A O 1
ATOM 1106 N N . LYS A 1 136 ? 1.534 9.570 6.989 1.00 96.62 136 LYS A N 1
ATOM 1107 C CA . LYS A 1 136 ? 0.538 9.100 7.972 1.00 96.62 136 LYS A CA 1
ATOM 1108 C C . LYS A 1 136 ? 0.270 7.599 7.840 1.00 96.62 136 LYS A C 1
ATOM 1110 O O . LYS A 1 136 ? 0.163 6.905 8.845 1.00 96.62 136 LYS A O 1
ATOM 1115 N N . VAL A 1 137 ? 0.192 7.083 6.612 1.00 96.00 137 VAL A N 1
ATOM 1116 C CA . VAL A 1 137 ? 0.036 5.639 6.361 1.00 96.00 137 VAL A CA 1
ATOM 1117 C C . VAL A 1 137 ? 1.270 4.855 6.818 1.00 96.00 137 VAL A C 1
ATOM 1119 O O . VAL A 1 137 ? 1.106 3.807 7.436 1.00 96.00 137 VAL A O 1
ATOM 1122 N N . ILE A 1 138 ? 2.486 5.359 6.582 1.00 95.62 138 ILE A N 1
ATOM 1123 C CA . ILE A 1 138 ? 3.735 4.744 7.065 1.00 95.62 138 ILE A CA 1
ATOM 1124 C C . ILE A 1 138 ? 3.764 4.724 8.595 1.00 95.62 138 ILE A C 1
ATOM 1126 O O . ILE A 1 138 ? 4.020 3.673 9.174 1.00 95.62 138 ILE A O 1
ATOM 1130 N N . PHE A 1 139 ? 3.422 5.839 9.247 1.00 97.06 139 PHE A N 1
ATOM 1131 C CA . PHE A 1 139 ? 3.292 5.922 10.706 1.00 97.06 139 PHE A CA 1
ATOM 1132 C C . PHE A 1 139 ? 2.364 4.825 11.257 1.00 97.06 139 PHE A C 1
ATOM 1134 O O . PHE A 1 139 ? 2.758 4.050 12.126 1.00 97.06 139 PHE A O 1
ATOM 1141 N N . LEU A 1 140 ? 1.157 4.693 10.697 1.00 97.06 140 LEU A N 1
ATOM 1142 C CA . LEU A 1 140 ? 0.193 3.665 11.110 1.00 97.06 140 LEU A CA 1
ATOM 1143 C C . LEU A 1 140 ? 0.674 2.242 10.792 1.00 97.06 140 LEU A C 1
ATOM 1145 O O . LEU A 1 140 ? 0.430 1.320 11.568 1.00 97.06 140 LEU A O 1
ATOM 1149 N N . SER A 1 141 ? 1.370 2.057 9.670 1.00 95.12 141 SER A N 1
ATOM 1150 C CA . SER A 1 141 ? 1.927 0.758 9.275 1.00 95.12 141 SER A CA 1
ATOM 1151 C C . SER A 1 141 ? 3.025 0.316 10.241 1.00 95.12 141 SER A C 1
ATOM 1153 O O . SER A 1 141 ? 3.011 -0.830 10.681 1.00 95.12 141 SER A O 1
ATOM 1155 N N . ARG A 1 142 ? 3.901 1.240 10.652 1.00 95.69 142 ARG A N 1
ATOM 1156 C CA . ARG A 1 142 ? 4.950 1.002 11.649 1.00 95.69 142 ARG A CA 1
ATOM 1157 C C . ARG A 1 142 ? 4.373 0.616 13.011 1.00 95.69 142 ARG A C 1
ATOM 1159 O O . ARG A 1 142 ? 4.852 -0.323 13.637 1.00 95.69 142 ARG A O 1
ATOM 1166 N N . LEU A 1 143 ? 3.298 1.275 13.445 1.00 96.25 143 LEU A N 1
ATOM 1167 C CA . LEU A 1 143 ? 2.556 0.871 14.645 1.00 96.25 143 LEU A CA 1
ATOM 1168 C C . LEU A 1 143 ? 1.948 -0.537 14.495 1.00 96.25 143 LEU A C 1
ATOM 1170 O O . LEU A 1 143 ? 1.985 -1.344 15.425 1.00 96.25 143 LEU A O 1
ATOM 1174 N N . ALA A 1 144 ? 1.431 -0.864 13.308 1.00 95.00 144 ALA A N 1
ATOM 1175 C CA . ALA A 1 144 ? 0.820 -2.161 13.028 1.00 95.00 144 ALA A CA 1
ATOM 1176 C C . ALA A 1 144 ? 1.822 -3.328 12.997 1.00 95.00 144 ALA A C 1
ATOM 1178 O O . ALA A 1 144 ? 1.424 -4.464 13.256 1.00 95.00 144 ALA A O 1
ATOM 1179 N N . GLU A 1 145 ? 3.107 -3.077 12.725 1.00 93.69 145 GLU A N 1
ATOM 1180 C CA . GLU A 1 145 ? 4.184 -4.080 12.840 1.00 93.69 145 GLU A CA 1
ATOM 1181 C C . GLU A 1 145 ? 4.368 -4.583 14.277 1.00 93.69 145 GLU A C 1
ATOM 1183 O O . GLU A 1 145 ? 4.896 -5.672 14.494 1.00 93.69 145 GLU A O 1
ATOM 1188 N N . ARG A 1 146 ? 3.929 -3.798 15.266 1.00 93.00 146 ARG A N 1
ATOM 1189 C CA . ARG A 1 146 ? 4.046 -4.106 16.695 1.00 93.00 146 ARG A CA 1
ATOM 1190 C C . ARG A 1 146 ? 2.720 -4.506 17.336 1.00 93.00 146 ARG A C 1
ATOM 1192 O O . ARG A 1 146 ? 2.655 -4.619 18.554 1.00 93.00 146 ARG A O 1
ATOM 1199 N N . SER A 1 147 ? 1.680 -4.726 16.532 1.00 89.44 147 SER A N 1
ATOM 1200 C CA . SER A 1 147 ? 0.386 -5.208 17.020 1.00 89.44 147 SER A CA 1
ATOM 1201 C C . SER A 1 147 ? 0.490 -6.606 17.663 1.00 89.44 147 SER A C 1
ATOM 1203 O O . SER A 1 147 ? 1.292 -7.421 17.201 1.00 89.44 147 SER A O 1
ATOM 1205 N N . PRO A 1 148 ? -0.346 -6.919 18.673 1.00 93.81 148 PRO A N 1
ATOM 1206 C CA . PRO A 1 148 ? -1.417 -6.075 19.211 1.00 93.81 148 PRO A CA 1
ATOM 1207 C C . PRO A 1 148 ? -0.888 -4.945 20.110 1.00 93.81 148 PRO A C 1
ATOM 1209 O O . PRO A 1 148 ? -0.003 -5.162 20.933 1.00 93.81 148 PRO A O 1
ATOM 1212 N N . LEU A 1 149 ? -1.449 -3.742 19.956 1.00 93.44 149 LEU A N 1
ATOM 1213 C CA . LEU A 1 149 ? -1.209 -2.612 20.861 1.00 93.44 149 LEU A CA 1
ATOM 1214 C C . LEU A 1 149 ? -2.266 -2.580 21.971 1.00 93.44 149 LEU A C 1
ATOM 1216 O O . LEU A 1 149 ? -3.352 -3.142 21.822 1.00 93.44 149 LEU A O 1
ATOM 1220 N N . SER A 1 150 ? -1.973 -1.902 23.082 1.00 93.44 150 SER A N 1
ATOM 1221 C CA . SER A 1 150 ? -2.921 -1.795 24.190 1.00 93.44 150 SER A CA 1
ATOM 1222 C C . SER A 1 150 ? -4.139 -0.937 23.832 1.00 93.44 150 SER A C 1
ATOM 1224 O O . SER A 1 150 ? -4.053 0.065 23.118 1.00 93.44 150 SER A O 1
ATOM 1226 N N . THR A 1 151 ? -5.297 -1.293 24.396 1.00 93.06 151 THR A N 1
ATOM 1227 C CA . THR A 1 151 ? -6.549 -0.529 24.258 1.00 93.06 151 THR A CA 1
ATOM 1228 C C . THR A 1 151 ? -6.379 0.934 24.678 1.00 93.06 151 THR A C 1
ATOM 1230 O O . THR A 1 151 ? -6.954 1.821 24.051 1.00 93.06 151 THR A O 1
ATOM 1233 N N . GLY A 1 152 ? -5.578 1.193 25.719 1.00 93.06 152 GLY A N 1
ATOM 1234 C CA . GLY A 1 152 ? -5.289 2.545 26.202 1.00 93.06 152 GLY A CA 1
ATOM 1235 C C . GLY A 1 152 ? -4.514 3.376 25.180 1.00 93.06 152 GLY A C 1
ATOM 1236 O O . GLY A 1 152 ? -4.911 4.505 24.895 1.00 93.06 152 GLY A O 1
ATOM 1237 N N . MET A 1 153 ? -3.474 2.799 24.568 1.00 94.38 153 MET A N 1
ATOM 1238 C CA . MET A 1 153 ? -2.704 3.466 23.516 1.00 94.38 153 MET A CA 1
ATOM 1239 C C . MET A 1 153 ? -3.565 3.757 22.284 1.00 94.38 153 MET A C 1
ATOM 1241 O O . MET A 1 153 ? -3.498 4.852 21.736 1.00 94.38 153 MET A O 1
ATOM 1245 N N . LEU A 1 154 ? -4.408 2.811 21.861 1.00 95.19 154 LEU A N 1
ATOM 1246 C CA . LEU A 1 154 ? -5.301 3.003 20.713 1.00 95.19 154 LEU A CA 1
ATOM 1247 C C . LEU A 1 154 ? -6.346 4.092 20.981 1.00 95.19 154 LEU A C 1
ATOM 1249 O O . LEU A 1 154 ? -6.553 4.962 20.138 1.00 95.19 154 LEU A O 1
ATOM 1253 N N . ALA A 1 155 ? -6.954 4.100 22.168 1.00 94.44 155 ALA A N 1
ATOM 1254 C CA . ALA A 1 155 ? -7.880 5.160 22.558 1.00 94.44 155 ALA A CA 1
ATOM 1255 C C . ALA A 1 155 ? -7.193 6.538 22.578 1.00 94.44 155 ALA A C 1
ATOM 1257 O O . ALA A 1 155 ? -7.767 7.522 22.112 1.00 94.44 155 ALA A O 1
ATOM 1258 N N . ALA A 1 156 ? -5.951 6.610 23.068 1.00 94.62 156 ALA A N 1
ATOM 1259 C CA . ALA A 1 156 ? -5.168 7.841 23.065 1.00 94.62 156 ALA A CA 1
ATOM 1260 C C . ALA A 1 156 ? -4.803 8.296 21.643 1.00 94.62 156 ALA A C 1
ATOM 1262 O O . ALA A 1 156 ? -5.012 9.461 21.313 1.00 94.62 156 ALA A O 1
ATOM 1263 N N . LEU A 1 157 ? -4.333 7.387 20.781 1.00 95.50 157 LEU A N 1
ATOM 1264 C CA . LEU A 1 157 ? -4.045 7.665 19.369 1.00 95.50 157 LEU A CA 1
ATOM 1265 C C . LEU A 1 157 ? -5.265 8.251 18.655 1.00 95.50 157 LEU A C 1
ATOM 1267 O O . LEU A 1 157 ? -5.151 9.270 17.972 1.00 95.50 157 LEU A O 1
ATOM 1271 N N . ASP A 1 158 ? -6.436 7.636 18.831 1.00 95.81 158 ASP A N 1
ATOM 1272 C CA . ASP A 1 158 ? -7.664 8.120 18.204 1.00 95.81 158 ASP A CA 1
ATOM 1273 C C . ASP A 1 158 ? -8.104 9.473 18.767 1.00 95.81 158 ASP A C 1
ATOM 1275 O O . ASP A 1 158 ? -8.493 10.363 18.015 1.00 95.81 158 ASP A O 1
ATOM 1279 N N . SER A 1 159 ? -7.987 9.667 20.082 1.00 94.31 159 SER A N 1
ATOM 1280 C CA . SER A 1 159 ? -8.329 10.937 20.722 1.00 94.31 159 SER A CA 1
ATOM 1281 C C . SER A 1 159 ? -7.419 12.082 20.269 1.00 94.31 159 SER A C 1
ATOM 1283 O O . SER A 1 159 ? -7.905 13.191 20.048 1.00 94.31 159 SER A O 1
ATOM 1285 N N . VAL A 1 160 ? -6.111 11.840 20.144 1.00 95.44 160 VAL A N 1
ATOM 1286 C CA . VAL A 1 160 ? -5.123 12.868 19.778 1.00 95.44 160 VAL A CA 1
ATOM 1287 C C . VAL A 1 160 ? -5.190 13.186 18.282 1.00 95.44 160 VAL A C 1
ATOM 1289 O O . VAL A 1 160 ? -5.162 14.357 17.899 1.00 95.44 160 VAL A O 1
ATOM 1292 N N . TYR A 1 161 ? -5.301 12.163 17.429 1.00 96.00 161 TYR A N 1
ATOM 1293 C CA . TYR A 1 161 ? -5.179 12.309 15.973 1.00 96.00 161 TYR A CA 1
ATOM 1294 C C . TYR A 1 161 ? -6.497 12.210 15.195 1.00 96.00 161 TYR A C 1
ATOM 1296 O O . TYR A 1 161 ? -6.495 12.417 13.980 1.00 96.00 161 TYR A O 1
ATOM 1304 N N . GLN A 1 162 ? -7.617 11.929 15.867 1.00 94.88 162 GLN A N 1
ATOM 1305 C CA . GLN A 1 162 ? -8.963 11.848 15.282 1.00 94.88 162 GLN A CA 1
ATOM 1306 C C . GLN A 1 162 ? -9.037 10.874 14.091 1.00 94.88 162 GLN A C 1
ATOM 1308 O O . GLN A 1 162 ? -9.550 11.199 13.014 1.00 94.88 162 GLN A O 1
ATOM 1313 N N . LEU A 1 163 ? -8.490 9.670 14.265 1.00 94.88 163 LEU A N 1
ATOM 1314 C CA . LEU A 1 163 ? -8.235 8.720 13.179 1.00 94.88 163 LEU A CA 1
ATOM 1315 C C . LEU A 1 163 ? -9.499 7.983 12.717 1.00 94.88 163 LEU A C 1
ATOM 1317 O O . LEU A 1 163 ? -9.677 7.755 11.518 1.00 94.88 163 LEU A O 1
ATOM 1321 N N . THR A 1 164 ? -10.412 7.668 13.637 1.00 93.44 164 THR A N 1
ATOM 1322 C CA . THR A 1 164 ? -11.677 6.970 13.362 1.00 93.44 164 THR A CA 1
ATOM 1323 C C . THR A 1 164 ? -12.551 7.749 12.379 1.00 93.44 164 THR A C 1
ATOM 1325 O O . THR A 1 164 ? -13.128 7.169 11.457 1.00 93.44 164 THR A O 1
ATOM 1328 N N . ASN A 1 165 ? -12.587 9.076 12.524 1.00 87.56 165 ASN A N 1
ATOM 1329 C CA . ASN A 1 165 ? -13.380 9.982 11.689 1.00 87.56 165 ASN A CA 1
ATOM 1330 C C . ASN A 1 165 ? -12.554 10.659 10.582 1.00 87.56 165 ASN A C 1
ATOM 1332 O O . ASN A 1 165 ? -13.008 11.625 9.958 1.00 87.56 165 ASN A O 1
ATOM 1336 N N . HIS A 1 166 ? -11.337 10.177 10.318 1.00 92.25 166 HIS A N 1
ATOM 1337 C CA . HIS A 1 166 ? -10.454 10.800 9.344 1.00 92.25 166 HIS A CA 1
ATOM 1338 C C . HIS A 1 166 ? -11.040 10.695 7.924 1.00 92.25 166 HIS A C 1
ATOM 1340 O O . HIS A 1 166 ? -11.426 9.623 7.458 1.00 92.25 166 HIS A O 1
ATOM 1346 N N . ARG A 1 167 ? -11.090 11.820 7.199 1.00 91.62 167 ARG A N 1
ATOM 1347 C CA . ARG A 1 167 ? -11.737 11.892 5.871 1.00 91.62 167 ARG A CA 1
ATOM 1348 C C . ARG A 1 167 ? -10.975 11.147 4.775 1.00 91.62 167 ARG A C 1
ATOM 1350 O O . ARG A 1 167 ? -11.575 10.653 3.828 1.00 91.62 167 ARG A O 1
ATOM 1357 N N . ASN A 1 168 ? -9.648 11.100 4.874 1.00 95.75 168 ASN A N 1
ATOM 1358 C CA . ASN A 1 168 ? -8.822 10.387 3.902 1.00 95.75 168 ASN A CA 1
ATOM 1359 C C . ASN A 1 168 ? -8.951 8.867 4.096 1.00 95.75 168 ASN A C 1
ATOM 1361 O O . ASN A 1 168 ? -8.616 8.357 5.165 1.00 95.75 168 ASN A O 1
ATOM 1365 N N . CYS A 1 169 ? -9.386 8.161 3.052 1.00 94.69 169 CYS A N 1
ATOM 1366 C CA . CYS A 1 169 ? -9.645 6.724 3.092 1.00 94.69 169 CYS A CA 1
ATOM 1367 C C . CYS A 1 169 ? -8.394 5.866 3.321 1.00 94.69 169 CYS A C 1
ATOM 1369 O O . CYS A 1 169 ? -8.514 4.834 3.967 1.00 94.69 169 CYS A O 1
ATOM 1371 N N . GLU A 1 170 ? -7.207 6.274 2.858 1.00 95.94 170 GLU A N 1
ATOM 1372 C CA . GLU A 1 170 ? -5.962 5.523 3.092 1.00 95.94 170 GLU A CA 1
ATOM 1373 C C . GLU A 1 170 ? -5.559 5.581 4.568 1.00 95.94 170 GLU A C 1
ATOM 1375 O O . GLU A 1 170 ? -5.236 4.558 5.169 1.00 95.94 170 GLU A O 1
ATOM 1380 N N . VAL A 1 171 ? -5.648 6.769 5.177 1.00 96.88 171 VAL A N 1
ATOM 1381 C CA . VAL A 1 171 ? -5.354 6.959 6.607 1.00 96.88 171 VAL A CA 1
ATOM 1382 C C . VAL A 1 171 ? -6.388 6.232 7.462 1.00 96.88 171 VAL A C 1
ATOM 1384 O O . VAL A 1 171 ? -6.019 5.480 8.361 1.00 96.88 171 VAL A O 1
ATOM 1387 N N . ARG A 1 172 ? -7.680 6.400 7.148 1.00 96.56 172 ARG A N 1
ATOM 1388 C CA . ARG A 1 172 ? -8.768 5.727 7.867 1.00 96.56 172 ARG A CA 1
ATOM 1389 C C . ARG A 1 172 ? -8.648 4.206 7.756 1.00 96.56 172 ARG A C 1
ATOM 1391 O O . ARG A 1 172 ? -8.754 3.520 8.763 1.00 96.56 172 ARG A O 1
ATOM 1398 N N . PHE A 1 173 ? -8.355 3.674 6.570 1.00 97.00 173 PHE A N 1
ATOM 1399 C CA . PHE A 1 173 ? -8.103 2.244 6.381 1.00 97.00 173 PHE A CA 1
ATOM 1400 C C . PHE A 1 173 ? -6.905 1.751 7.202 1.00 97.00 173 PHE A C 1
ATOM 1402 O O . PHE A 1 173 ? -7.010 0.714 7.857 1.00 97.00 173 PHE A O 1
ATOM 1409 N N . GLY A 1 174 ? -5.784 2.483 7.189 1.00 97.00 174 GLY A N 1
ATOM 1410 C CA . GLY A 1 174 ? -4.598 2.139 7.976 1.00 97.00 174 GLY A CA 1
ATOM 1411 C C . GLY A 1 174 ? -4.899 2.080 9.475 1.00 97.00 174 GLY A C 1
ATOM 1412 O O . GLY A 1 174 ? -4.525 1.117 10.141 1.00 97.00 174 GLY A O 1
ATOM 1413 N N . TRP A 1 175 ? -5.653 3.059 9.980 1.00 97.75 175 TRP A N 1
ATOM 1414 C CA . TRP A 1 175 ? -6.088 3.116 11.374 1.00 97.75 175 TRP A CA 1
ATOM 1415 C C . TRP A 1 175 ? -7.003 1.948 11.743 1.00 97.75 175 TRP A C 1
ATOM 1417 O O . TRP A 1 175 ? -6.729 1.223 12.694 1.00 97.75 175 TRP A O 1
ATOM 1427 N N . LEU A 1 176 ? -8.064 1.723 10.968 1.00 97.31 176 LEU A N 1
ATOM 1428 C CA . LEU A 1 176 ? -9.015 0.647 11.242 1.00 97.31 176 LEU A CA 1
ATOM 1429 C C . LEU A 1 176 ? -8.351 -0.733 11.147 1.00 97.31 176 LEU A C 1
ATOM 1431 O O . LEU A 1 176 ? -8.656 -1.621 11.937 1.00 97.31 176 LEU A O 1
ATOM 1435 N N . SER A 1 177 ? -7.393 -0.901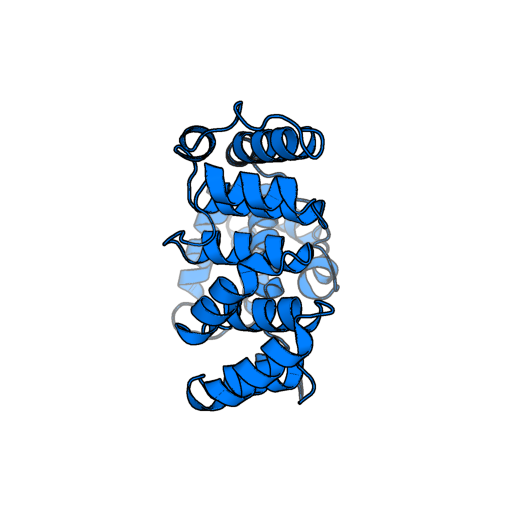 10.233 1.00 96.88 177 SER A N 1
ATOM 1436 C CA . SER A 1 177 ? -6.602 -2.129 10.139 1.00 96.88 177 SER A CA 1
ATOM 1437 C C . SER A 1 177 ? -5.732 -2.345 11.381 1.00 96.88 177 SER A C 1
ATOM 1439 O O . SER A 1 177 ? -5.678 -3.461 11.892 1.00 96.88 177 SER A O 1
ATOM 1441 N N . LEU A 1 178 ? -5.072 -1.295 11.885 1.00 97.31 178 LEU A N 1
ATOM 1442 C CA . LEU A 1 178 ? -4.305 -1.331 13.137 1.00 97.31 178 LEU A CA 1
ATOM 1443 C C . LEU A 1 178 ? -5.200 -1.675 14.340 1.00 97.31 178 LEU A C 1
ATOM 1445 O O . LEU A 1 178 ? -4.844 -2.531 15.153 1.00 97.31 178 LEU A O 1
ATOM 1449 N N . ALA A 1 179 ? -6.370 -1.041 14.426 1.00 96.81 179 ALA A N 1
ATOM 1450 C CA . ALA A 1 179 ? -7.344 -1.275 15.484 1.00 96.81 179 ALA A CA 1
ATOM 1451 C C . ALA A 1 179 ? -7.812 -2.739 15.508 1.00 96.81 179 ALA A C 1
ATOM 1453 O O . ALA A 1 179 ? -7.750 -3.386 16.553 1.00 96.81 179 ALA A O 1
ATOM 1454 N N . LEU A 1 180 ? -8.203 -3.294 14.355 1.00 96.62 180 LEU A N 1
ATOM 1455 C CA . LEU A 1 180 ? -8.637 -4.691 14.251 1.00 96.62 180 LEU A CA 1
ATOM 1456 C C . LEU A 1 180 ? -7.502 -5.681 14.542 1.00 96.62 180 LEU A C 1
ATOM 1458 O O . LEU A 1 180 ? -7.705 -6.634 15.286 1.00 96.62 180 LEU A O 1
ATOM 1462 N N . LYS A 1 181 ? -6.278 -5.427 14.055 1.00 95.62 181 LYS A N 1
ATOM 1463 C CA . LYS A 1 181 ? -5.093 -6.241 14.403 1.00 95.62 181 LYS A CA 1
ATOM 1464 C C . LYS A 1 181 ? -4.804 -6.277 15.906 1.00 95.62 181 LYS A C 1
ATOM 1466 O O . LYS A 1 181 ? -4.153 -7.204 16.380 1.00 95.62 181 LYS A O 1
ATOM 1471 N N . SER A 1 182 ? -5.276 -5.275 16.641 1.00 95.31 182 SER A N 1
ATOM 1472 C CA . SER A 1 182 ? -5.149 -5.180 18.095 1.00 95.31 182 SER A CA 1
ATOM 1473 C C . SER A 1 182 ? -6.432 -5.569 18.842 1.00 95.31 182 SER A C 1
ATOM 1475 O O . SER A 1 182 ? -6.519 -5.352 20.046 1.00 95.31 182 SER A O 1
ATOM 1477 N N . ASN A 1 183 ? -7.434 -6.136 18.155 1.00 94.69 183 ASN A N 1
ATOM 1478 C CA . ASN A 1 183 ? -8.753 -6.485 18.704 1.00 94.69 183 ASN A CA 1
ATOM 1479 C C . ASN A 1 183 ? -9.473 -5.310 19.398 1.00 94.69 183 ASN A C 1
ATOM 1481 O O . ASN A 1 183 ? -10.218 -5.489 20.363 1.00 94.69 183 ASN A O 1
ATOM 1485 N N . TYR A 1 184 ? -9.263 -4.084 18.916 1.00 95.00 184 TYR A N 1
ATOM 1486 C CA . TYR A 1 184 ? -9.890 -2.887 19.469 1.00 95.00 184 TYR A CA 1
ATOM 1487 C C . TYR A 1 184 ? -11.328 -2.731 18.961 1.00 95.00 184 TYR A C 1
ATOM 1489 O O . TYR A 1 184 ? -11.611 -2.007 18.003 1.00 95.00 184 TYR A O 1
ATOM 1497 N N . MET A 1 185 ? -12.256 -3.415 19.634 1.00 92.81 185 MET A N 1
ATOM 1498 C CA . MET A 1 185 ? -13.656 -3.522 19.204 1.00 92.81 185 MET A CA 1
ATOM 1499 C C . MET A 1 185 ? -14.423 -2.192 19.187 1.00 92.81 185 MET A C 1
ATOM 1501 O O . MET A 1 185 ? -15.432 -2.092 18.488 1.00 92.81 185 MET A O 1
ATOM 1505 N N . ALA A 1 186 ? -13.943 -1.142 19.862 1.00 93.69 186 ALA A N 1
ATOM 1506 C CA . ALA A 1 186 ? -14.549 0.190 19.783 1.00 93.69 186 ALA A CA 1
ATOM 1507 C C . ALA A 1 186 ? -14.506 0.782 18.356 1.00 93.69 186 ALA A C 1
ATOM 1509 O O . ALA A 1 186 ? -15.381 1.564 17.989 1.00 93.69 186 ALA A O 1
ATOM 1510 N N . ALA A 1 187 ? -13.553 0.355 17.517 1.00 94.75 187 ALA A N 1
ATOM 1511 C CA . ALA A 1 187 ? -13.473 0.769 16.115 1.00 94.75 187 ALA A CA 1
ATOM 1512 C C . ALA A 1 187 ? -14.459 0.026 15.189 1.00 94.75 187 ALA A C 1
ATOM 1514 O O . ALA A 1 187 ? -14.626 0.424 14.035 1.00 94.75 187 ALA A O 1
ATOM 1515 N N . THR A 1 188 ? -15.142 -1.024 15.664 1.00 95.12 188 THR A N 1
ATOM 1516 C CA . THR A 1 188 ? -16.002 -1.889 14.829 1.00 95.12 188 THR A CA 1
ATOM 1517 C C . THR A 1 188 ? -17.096 -1.109 14.108 1.00 95.12 188 THR A C 1
ATOM 1519 O O . THR A 1 188 ? -17.328 -1.331 12.922 1.00 95.12 188 THR A O 1
ATOM 1522 N N . GLY A 1 189 ? -17.728 -0.138 14.777 1.00 95.75 189 GLY A N 1
ATOM 1523 C CA . GLY A 1 189 ? -18.740 0.711 14.142 1.00 95.75 189 GLY A CA 1
ATOM 1524 C C . GLY A 1 189 ? -18.186 1.481 12.938 1.00 95.75 189 GLY A C 1
ATOM 1525 O O . GLY A 1 189 ? -18.823 1.543 11.889 1.00 95.75 189 GLY A O 1
ATOM 1526 N N . ALA A 1 190 ? -16.958 1.992 13.046 1.00 96.25 190 ALA A N 1
ATOM 1527 C CA . ALA A 1 190 ? -16.296 2.714 11.964 1.00 96.25 190 ALA A CA 1
ATOM 1528 C C . ALA A 1 190 ? -15.805 1.798 10.833 1.00 96.25 190 ALA A C 1
ATOM 1530 O O . ALA A 1 190 ? -15.744 2.248 9.685 1.00 96.25 190 ALA A O 1
ATOM 1531 N N . VAL A 1 191 ? -15.490 0.532 11.136 1.00 96.62 191 VAL A N 1
ATOM 1532 C CA . VAL A 1 191 ? -15.230 -0.517 10.135 1.00 96.62 191 VAL A CA 1
ATOM 1533 C C . VAL A 1 191 ? -16.496 -0.803 9.338 1.00 96.62 191 VAL A C 1
ATOM 1535 O O . VAL A 1 191 ? -16.462 -0.724 8.111 1.00 96.62 191 VAL A O 1
ATOM 1538 N N . VAL A 1 192 ? -17.614 -1.067 10.023 1.00 96.50 192 VAL A N 1
ATOM 1539 C CA . VAL A 1 192 ? -18.916 -1.339 9.393 1.00 96.50 192 VAL A CA 1
ATOM 1540 C C . VAL A 1 192 ? -19.358 -0.161 8.522 1.00 96.50 192 VAL A C 1
ATOM 1542 O O . VAL A 1 192 ? -19.781 -0.369 7.385 1.00 96.50 192 VAL A O 1
ATOM 1545 N N . ASP A 1 193 ? -19.202 1.074 8.999 1.00 96.38 193 ASP A N 1
ATOM 1546 C CA . ASP A 1 193 ? -19.475 2.287 8.216 1.00 96.38 193 ASP A CA 1
ATOM 1547 C C . ASP A 1 193 ? -18.615 2.359 6.940 1.00 96.38 193 ASP A C 1
ATOM 1549 O O . ASP A 1 193 ? -19.124 2.559 5.834 1.00 96.38 193 ASP A O 1
ATOM 1553 N N . MET A 1 194 ? -17.307 2.110 7.054 1.00 95.94 194 MET A N 1
ATOM 1554 C CA . MET A 1 194 ? -16.402 2.178 5.905 1.00 95.94 194 MET A CA 1
ATOM 1555 C C . MET A 1 194 ? -16.695 1.097 4.852 1.00 95.94 194 MET A C 1
ATOM 1557 O O . MET A 1 194 ? -16.626 1.373 3.652 1.00 95.94 194 MET A O 1
ATOM 1561 N N . VAL A 1 195 ? -17.041 -0.128 5.259 1.00 96.38 195 VAL A N 1
ATOM 1562 C CA . VAL A 1 195 ? -17.409 -1.189 4.300 1.00 96.38 195 VAL A CA 1
ATOM 1563 C C . VAL A 1 195 ? -18.821 -1.009 3.733 1.00 96.38 195 VAL A C 1
ATOM 1565 O O . VAL A 1 195 ? -19.104 -1.543 2.665 1.00 96.38 195 VAL A O 1
ATOM 1568 N N . SER A 1 196 ? -19.690 -0.237 4.393 1.00 95.19 196 SER A N 1
ATOM 1569 C CA . SER A 1 196 ? -21.052 0.059 3.915 1.00 95.19 196 SER A CA 1
ATOM 1570 C C . SER A 1 196 ? -21.116 1.216 2.913 1.00 95.19 196 SER A C 1
ATOM 1572 O O . SER A 1 196 ? -22.113 1.363 2.214 1.00 95.19 196 SER A O 1
ATOM 1574 N N . THR A 1 197 ? -20.083 2.058 2.843 1.00 94.19 197 THR A N 1
ATOM 1575 C CA . THR A 1 197 ? -20.087 3.294 2.034 1.00 94.19 197 THR A CA 1
ATOM 1576 C C . THR A 1 197 ? -19.306 3.181 0.725 1.00 94.19 197 THR A C 1
ATOM 1578 O O . THR A 1 197 ? -19.456 4.023 -0.159 1.00 94.19 197 THR A O 1
ATOM 1581 N N . GLN A 1 198 ? -18.479 2.146 0.561 1.00 92.12 198 GLN A N 1
ATOM 1582 C CA . GLN A 1 198 ? -17.695 1.906 -0.652 1.00 92.12 198 GLN A CA 1
ATOM 1583 C C . GLN A 1 198 ? -17.439 0.408 -0.864 1.00 92.12 198 GLN A C 1
ATOM 1585 O O . GLN A 1 198 ? -17.575 -0.388 0.058 1.00 92.12 198 GLN A O 1
ATOM 1590 N N . GLY A 1 199 ? -17.038 0.024 -2.079 1.00 92.44 199 GLY A N 1
ATOM 1591 C CA . GLY A 1 199 ? -16.767 -1.373 -2.452 1.00 92.44 199 GLY A CA 1
ATOM 1592 C C . GLY A 1 199 ? -15.359 -1.627 -2.993 1.00 92.44 199 GLY A C 1
ATOM 1593 O O . GLY A 1 199 ? -15.135 -2.637 -3.661 1.00 92.44 199 GLY A O 1
ATOM 1594 N N . ARG A 1 200 ? -14.392 -0.723 -2.766 1.00 95.44 200 ARG A N 1
ATOM 1595 C CA . ARG A 1 200 ? -13.019 -0.890 -3.264 1.00 95.44 200 ARG A CA 1
ATOM 1596 C C . ARG A 1 200 ? -12.380 -2.076 -2.546 1.00 95.44 200 ARG A C 1
ATOM 1598 O O . ARG A 1 200 ? -12.141 -2.030 -1.337 1.00 95.44 200 ARG A O 1
ATOM 1605 N N . MET A 1 201 ? -12.057 -3.128 -3.299 1.00 93.50 201 MET A N 1
ATOM 1606 C CA . MET A 1 201 ? -11.511 -4.377 -2.749 1.00 93.50 201 MET A CA 1
ATOM 1607 C C . MET A 1 201 ? -10.205 -4.184 -1.965 1.00 93.50 201 MET A C 1
ATOM 1609 O O . MET A 1 201 ? -9.964 -4.937 -1.027 1.00 93.50 201 MET A O 1
ATOM 1613 N N . LYS A 1 202 ? -9.416 -3.141 -2.280 1.00 93.75 202 LYS A N 1
ATOM 1614 C CA . LYS A 1 202 ? -8.215 -2.740 -1.520 1.00 93.75 202 LYS A CA 1
ATOM 1615 C C . LYS A 1 202 ? -8.499 -2.532 -0.025 1.00 93.75 202 LYS A C 1
ATOM 1617 O O . LYS A 1 202 ? -7.643 -2.859 0.785 1.00 93.75 202 LYS A O 1
ATOM 1622 N N . TYR A 1 203 ? -9.665 -1.990 0.330 1.00 95.81 203 TYR A N 1
ATOM 1623 C CA . TYR A 1 203 ? -10.038 -1.733 1.726 1.00 95.81 203 TYR A CA 1
ATOM 1624 C C . TYR A 1 203 ? -11.014 -2.784 2.244 1.00 95.81 203 TYR A C 1
ATOM 1626 O O . TYR A 1 203 ? -10.842 -3.324 3.331 1.00 95.81 203 TYR A O 1
ATOM 1634 N N . THR A 1 204 ? -12.024 -3.096 1.434 1.00 96.25 204 THR A N 1
ATOM 1635 C CA . THR A 1 204 ? -13.171 -3.910 1.844 1.00 96.25 204 THR A CA 1
ATOM 1636 C C . THR A 1 204 ? -12.748 -5.333 2.202 1.00 96.25 204 THR A C 1
ATOM 1638 O O . THR A 1 204 ? -13.066 -5.802 3.289 1.00 96.25 204 THR A O 1
ATOM 1641 N N . ARG A 1 205 ? -11.956 -5.997 1.345 1.00 96.06 205 ARG A N 1
ATOM 1642 C CA . ARG A 1 205 ? -11.520 -7.379 1.602 1.00 96.06 205 ARG A CA 1
ATOM 1643 C C . ARG A 1 205 ? -10.635 -7.488 2.850 1.00 96.06 205 ARG A C 1
ATOM 1645 O O . ARG A 1 205 ? -10.955 -8.310 3.707 1.00 96.06 205 ARG A O 1
ATOM 1652 N N . PRO A 1 206 ? -9.567 -6.675 3.024 1.00 96.50 206 PRO A N 1
ATOM 1653 C CA . PRO A 1 206 ? -8.764 -6.761 4.240 1.00 96.50 206 PRO A CA 1
ATOM 1654 C C . PRO A 1 206 ? -9.547 -6.429 5.511 1.00 96.50 206 PRO A C 1
ATOM 1656 O O . PRO A 1 206 ? -9.344 -7.108 6.510 1.00 96.50 206 PRO A O 1
ATOM 1659 N N . LEU A 1 207 ? -10.458 -5.446 5.487 1.00 97.56 207 LEU A N 1
ATOM 1660 C CA . LEU A 1 207 ? -11.260 -5.107 6.668 1.00 97.56 207 LEU A CA 1
ATOM 1661 C C . LEU A 1 207 ? -12.195 -6.249 7.081 1.00 97.56 207 LEU A C 1
ATOM 1663 O O . LEU A 1 207 ? -12.247 -6.562 8.266 1.00 97.56 207 LEU A O 1
ATOM 1667 N N . TYR A 1 208 ? -12.872 -6.909 6.133 1.00 97.81 208 TYR A N 1
ATOM 1668 C CA . TYR A 1 208 ? -13.689 -8.087 6.445 1.00 97.81 208 TYR A CA 1
ATOM 1669 C C . TYR A 1 208 ? -12.854 -9.228 7.022 1.00 97.81 208 TYR A C 1
ATOM 1671 O O . TYR A 1 208 ? -13.231 -9.779 8.048 1.00 97.81 208 TYR A O 1
ATOM 1679 N N . ARG A 1 209 ? -11.698 -9.545 6.422 1.00 97.25 209 ARG A N 1
ATOM 1680 C CA . ARG A 1 209 ? -10.796 -10.587 6.942 1.00 97.25 209 ARG A CA 1
ATOM 1681 C C . ARG A 1 209 ? -10.305 -10.278 8.353 1.00 97.25 209 ARG A C 1
ATOM 1683 O O . ARG A 1 209 ? -10.290 -11.160 9.200 1.00 97.25 209 ARG A O 1
ATOM 1690 N N . LEU A 1 210 ? -9.887 -9.035 8.595 1.00 97.00 210 LEU A N 1
ATOM 1691 C CA . LEU A 1 210 ? -9.398 -8.608 9.904 1.00 97.00 210 LEU A CA 1
ATOM 1692 C C . LEU A 1 210 ? -10.511 -8.658 10.952 1.00 97.00 210 LEU A C 1
ATOM 1694 O O . LEU A 1 210 ? -10.280 -9.171 12.038 1.00 97.00 210 LEU A O 1
ATOM 1698 N N . LEU A 1 211 ? -11.716 -8.187 10.616 1.00 97.00 211 LEU A N 1
ATOM 1699 C CA . LEU A 1 211 ? -12.862 -8.242 11.520 1.00 97.00 211 LEU A CA 1
ATOM 1700 C C . LEU A 1 211 ? -13.299 -9.688 11.790 1.00 97.00 211 LEU A C 1
ATOM 1702 O O . LEU A 1 211 ? -13.598 -10.029 12.927 1.00 97.00 211 LEU A O 1
ATOM 1706 N N . HIS A 1 212 ? -13.286 -10.547 10.770 1.00 96.62 212 HIS A N 1
ATOM 1707 C CA . HIS A 1 212 ? -13.623 -11.968 10.897 1.00 96.62 212 HIS A CA 1
ATOM 1708 C C . HIS A 1 212 ? -12.633 -12.737 11.778 1.00 96.62 212 HIS A C 1
ATOM 1710 O O . HIS A 1 212 ? -13.033 -13.626 12.524 1.00 96.62 212 HIS A O 1
ATOM 1716 N N . ALA A 1 213 ? -11.353 -12.357 11.732 1.00 95.38 213 ALA A N 1
ATOM 1717 C CA . ALA A 1 213 ? -10.303 -12.935 12.565 1.00 95.38 213 ALA A CA 1
ATOM 1718 C C . ALA A 1 213 ? -10.355 -12.479 14.037 1.00 95.38 213 ALA A C 1
ATOM 1720 O O . ALA A 1 213 ? -9.739 -13.124 14.889 1.00 95.38 213 ALA A O 1
ATOM 1721 N N . CYS A 1 214 ? -11.063 -11.390 14.358 1.00 93.88 214 CYS A N 1
ATOM 1722 C CA . CYS A 1 214 ? -11.261 -10.957 15.741 1.00 93.88 214 CYS A CA 1
ATOM 1723 C C . CY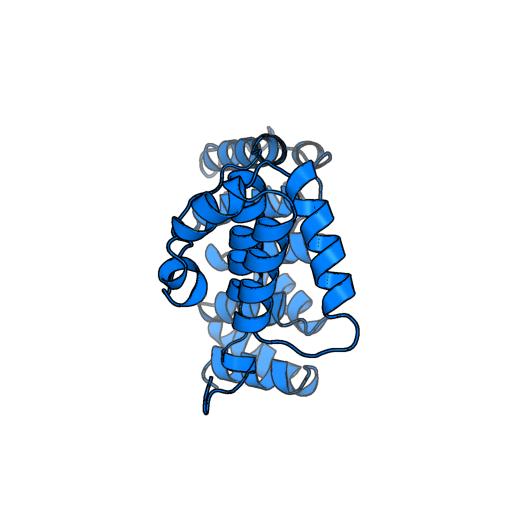S A 1 214 ? -12.233 -11.908 16.471 1.00 93.88 214 CYS A C 1
ATOM 1725 O O . CYS A 1 214 ? -13.289 -12.219 15.915 1.00 93.88 214 CYS A O 1
ATOM 1727 N N . PRO A 1 215 ? -11.960 -12.303 17.735 1.00 89.69 215 PRO A N 1
ATOM 1728 C CA . PRO A 1 215 ? -12.817 -13.225 18.491 1.00 89.69 215 PRO A CA 1
ATOM 1729 C C . PRO A 1 215 ? -14.297 -12.816 18.539 1.00 89.69 215 PRO A C 1
ATOM 1731 O O . PRO A 1 215 ? -15.167 -13.645 18.295 1.00 89.69 215 PRO A O 1
ATOM 1734 N N . ASP A 1 216 ? -14.568 -11.528 18.766 1.00 90.31 216 ASP A N 1
ATOM 1735 C CA . ASP A 1 216 ? -15.927 -10.973 18.861 1.00 90.31 216 ASP A CA 1
ATOM 1736 C C . ASP A 1 216 ? -16.410 -10.332 17.542 1.00 90.31 216 ASP A C 1
ATOM 1738 O O . ASP A 1 216 ? -17.484 -9.734 17.482 1.00 90.31 216 ASP A O 1
ATOM 1742 N N . GLY A 1 217 ? -15.598 -10.392 16.481 1.00 93.81 217 GLY A N 1
ATOM 1743 C CA . GLY A 1 217 ? -15.870 -9.724 15.206 1.00 93.81 217 GLY A CA 1
ATOM 1744 C C . GLY A 1 217 ? -16.451 -10.637 14.127 1.00 93.81 217 GLY A C 1
ATOM 1745 O O . GLY A 1 217 ? -17.036 -10.136 13.165 1.00 93.81 217 GLY A O 1
ATOM 1746 N N . ARG A 1 218 ? -16.345 -11.961 14.292 1.00 94.50 218 ARG A N 1
ATOM 1747 C CA . ARG A 1 218 ? -16.767 -12.952 13.293 1.00 94.50 218 ARG A CA 1
ATOM 1748 C C . ARG A 1 218 ? -18.220 -12.797 12.853 1.00 94.50 218 ARG A C 1
ATOM 1750 O O . ARG A 1 218 ? -18.476 -12.548 11.676 1.00 94.50 218 ARG A O 1
ATOM 1757 N N . ASP A 1 219 ? -19.152 -12.876 13.798 1.00 95.88 219 ASP A N 1
ATOM 1758 C CA . ASP A 1 219 ? -20.585 -12.777 13.503 1.00 95.88 219 ASP A CA 1
ATOM 1759 C C . ASP A 1 219 ? -20.933 -11.410 12.901 1.00 95.88 219 ASP A C 1
ATOM 1761 O O . ASP A 1 219 ? -21.764 -11.308 12.000 1.00 95.88 219 ASP A O 1
ATOM 1765 N N . ILE A 1 220 ? -20.250 -10.352 13.350 1.00 96.56 220 ILE A N 1
ATOM 1766 C CA . ILE A 1 220 ? -20.439 -8.992 12.838 1.00 96.56 220 ILE A CA 1
ATOM 1767 C C . ILE A 1 220 ? -19.992 -8.910 11.375 1.00 96.56 220 ILE A C 1
ATOM 1769 O O . ILE A 1 220 ? -20.706 -8.327 10.558 1.00 96.56 220 ILE A O 1
ATOM 1773 N N . ALA A 1 221 ? -18.841 -9.493 11.027 1.00 96.94 221 ALA A N 1
ATOM 1774 C CA . ALA A 1 221 ? -18.340 -9.540 9.657 1.00 96.94 221 ALA A CA 1
ATOM 1775 C C . ALA A 1 221 ? -19.303 -10.303 8.735 1.00 96.94 221 ALA A C 1
ATOM 1777 O O . ALA A 1 221 ? -19.699 -9.768 7.699 1.00 96.94 221 ALA A O 1
ATOM 1778 N N . GLU A 1 222 ? -19.721 -11.507 9.133 1.00 97.38 222 GLU A N 1
ATOM 1779 C CA . GLU A 1 222 ? -20.608 -12.364 8.338 1.00 97.38 222 GLU A CA 1
ATOM 1780 C C . GLU A 1 222 ? -21.990 -11.712 8.141 1.00 97.38 222 GLU A C 1
ATOM 1782 O O . GLU A 1 222 ? -22.455 -11.568 7.008 1.00 97.38 222 GLU A O 1
ATOM 1787 N N . GLN A 1 223 ? -22.619 -11.207 9.208 1.00 97.31 223 GLN A N 1
ATOM 1788 C CA . GLN A 1 223 ? -23.921 -10.530 9.117 1.00 97.31 223 GLN A CA 1
ATOM 1789 C C . GLN A 1 223 ? -23.850 -9.231 8.308 1.00 97.31 223 GLN A C 1
ATOM 1791 O O . GLN A 1 223 ? -24.756 -8.927 7.526 1.00 97.31 223 GLN A O 1
ATOM 17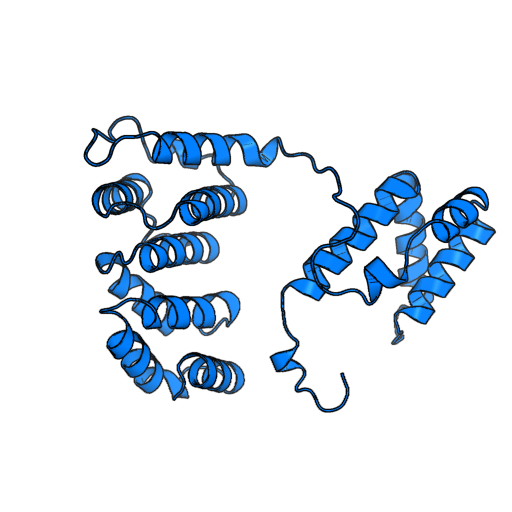96 N N . THR A 1 224 ? -22.775 -8.455 8.477 1.00 97.31 224 THR A N 1
ATOM 1797 C CA . THR A 1 224 ? -22.574 -7.218 7.713 1.00 97.31 224 THR A CA 1
ATOM 1798 C C . THR A 1 224 ? -22.405 -7.523 6.229 1.00 97.31 224 THR A C 1
ATOM 1800 O O . THR A 1 224 ? -23.037 -6.855 5.410 1.00 97.31 224 THR A O 1
ATOM 1803 N N . PHE A 1 225 ? -21.636 -8.558 5.879 1.00 97.69 225 PHE A N 1
ATOM 1804 C CA . PHE A 1 225 ? -21.471 -8.984 4.494 1.00 97.69 225 PHE A CA 1
ATOM 1805 C C . PHE A 1 225 ? -22.789 -9.459 3.881 1.00 97.69 225 PHE A C 1
ATOM 1807 O O . PHE A 1 225 ? -23.168 -8.963 2.823 1.00 97.69 225 PHE A O 1
ATOM 1814 N N . LEU A 1 226 ? -23.526 -10.352 4.552 1.00 97.25 226 LEU A N 1
ATOM 1815 C CA . LEU A 1 226 ? -24.805 -10.865 4.046 1.00 97.25 226 LEU A CA 1
ATOM 1816 C C . LEU A 1 226 ? -25.815 -9.739 3.788 1.00 97.25 226 LEU A C 1
ATOM 1818 O O . LEU A 1 226 ? -26.510 -9.753 2.776 1.00 97.25 226 LEU A O 1
ATOM 1822 N N . ARG A 1 227 ? -25.849 -8.722 4.659 1.00 97.50 227 ARG A N 1
ATOM 1823 C CA . ARG A 1 227 ? -26.696 -7.532 4.485 1.00 97.50 227 ARG A CA 1
ATOM 1824 C C . ARG A 1 227 ? -26.268 -6.649 3.308 1.00 97.50 227 ARG A C 1
ATOM 1826 O O . ARG A 1 227 ? -27.114 -5.986 2.716 1.00 97.50 227 ARG A O 1
ATOM 1833 N N . LEU A 1 228 ? -24.974 -6.592 3.001 1.00 96.94 228 LEU A N 1
ATOM 1834 C CA . LEU A 1 228 ? -24.397 -5.713 1.975 1.00 96.94 228 LEU A CA 1
ATOM 1835 C C . LEU A 1 228 ? -24.032 -6.443 0.677 1.00 96.94 228 LEU A C 1
ATOM 1837 O O . LEU A 1 228 ? -23.491 -5.820 -0.234 1.00 96.94 228 LEU A O 1
ATOM 1841 N N . ARG A 1 229 ? -24.321 -7.743 0.563 1.00 95.81 229 ARG A N 1
ATOM 1842 C CA . ARG A 1 229 ? -23.910 -8.580 -0.572 1.00 95.81 229 ARG A CA 1
ATOM 1843 C C . ARG A 1 229 ? -24.291 -7.959 -1.916 1.00 95.81 229 ARG A C 1
ATOM 1845 O O . ARG A 1 229 ? -23.435 -7.831 -2.787 1.00 95.81 229 ARG A O 1
ATOM 1852 N N . ASP A 1 230 ? -25.540 -7.518 -2.037 1.00 96.31 230 ASP A N 1
ATOM 1853 C CA . ASP A 1 230 ? -26.097 -6.958 -3.275 1.00 96.31 230 ASP A CA 1
ATOM 1854 C C . ASP A 1 230 ? -25.674 -5.502 -3.529 1.00 96.31 230 ASP A C 1
ATOM 1856 O O . ASP A 1 230 ? -25.856 -4.980 -4.627 1.00 96.31 230 ASP A O 1
ATOM 1860 N N . PHE A 1 231 ? -25.095 -4.832 -2.526 1.00 96.38 231 PHE A N 1
ATOM 1861 C CA . PHE A 1 231 ? -24.521 -3.496 -2.686 1.00 96.38 231 PHE A CA 1
ATOM 1862 C C . PHE A 1 231 ? -23.163 -3.543 -3.402 1.00 96.38 231 PHE A C 1
ATOM 1864 O O . PHE A 1 231 ? -22.798 -2.606 -4.115 1.00 96.38 231 PHE A O 1
ATOM 1871 N N . TYR A 1 232 ? -22.396 -4.620 -3.226 1.00 96.81 232 TYR A N 1
ATOM 1872 C CA . TYR A 1 232 ? -21.073 -4.738 -3.824 1.00 96.81 232 TYR A CA 1
ATOM 1873 C C . TYR A 1 232 ? -21.126 -5.118 -5.305 1.00 96.81 232 TYR A C 1
ATOM 1875 O O . TYR A 1 232 ? -22.011 -5.824 -5.779 1.00 96.81 232 TYR A O 1
ATOM 1883 N N . HIS A 1 233 ? -20.088 -4.715 -6.044 1.00 96.25 233 HIS A N 1
ATOM 1884 C CA . HIS A 1 233 ? -19.844 -5.261 -7.378 1.00 96.25 233 HIS A CA 1
ATOM 1885 C C . HIS A 1 233 ? -19.740 -6.801 -7.306 1.00 96.25 233 HIS A C 1
ATOM 1887 O O . HIS A 1 233 ? -19.079 -7.291 -6.384 1.00 96.25 233 HIS A O 1
ATOM 1893 N N . PRO A 1 234 ? -20.276 -7.575 -8.275 1.00 95.69 234 PRO A N 1
ATOM 1894 C CA . PRO A 1 234 ? -20.322 -9.041 -8.201 1.00 95.69 234 PRO A CA 1
ATOM 1895 C C . PRO A 1 234 ? -18.976 -9.719 -7.910 1.00 95.69 234 PRO A C 1
ATOM 1897 O O . PRO A 1 234 ? -18.918 -10.695 -7.167 1.00 95.69 234 PRO A O 1
ATOM 1900 N N . ILE A 1 235 ? -17.879 -9.176 -8.451 1.00 93.62 235 ILE A N 1
ATOM 1901 C CA . ILE A 1 235 ? -16.516 -9.662 -8.165 1.00 93.62 235 ILE A CA 1
ATOM 1902 C C . ILE A 1 235 ? -16.144 -9.414 -6.697 1.00 93.62 235 ILE A C 1
ATOM 1904 O O . ILE A 1 235 ? -15.657 -10.314 -6.025 1.00 93.62 235 ILE A O 1
ATOM 1908 N N . CYS A 1 236 ? -16.414 -8.218 -6.167 1.00 94.50 236 CYS A N 1
ATOM 1909 C CA . CYS A 1 236 ? -16.132 -7.898 -4.768 1.00 94.50 2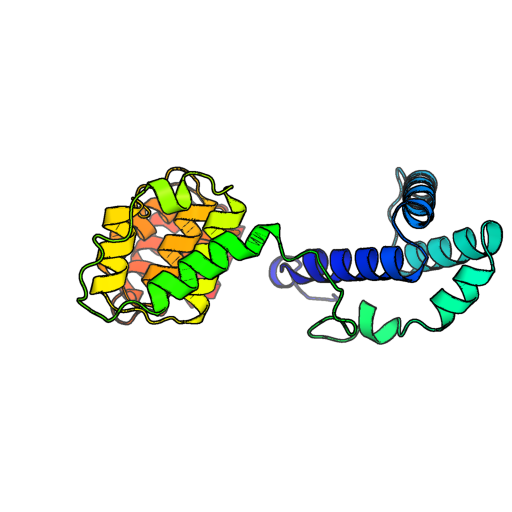36 CYS A CA 1
ATOM 1910 C C . CYS A 1 236 ? -16.941 -8.800 -3.827 1.00 94.50 236 CYS A C 1
ATOM 1912 O O . CYS A 1 236 ? -16.359 -9.385 -2.917 1.00 94.50 236 CYS A O 1
ATOM 1914 N N . ALA A 1 237 ? -18.238 -8.990 -4.099 1.00 95.81 237 ALA A N 1
ATOM 1915 C CA . ALA A 1 237 ? -19.091 -9.886 -3.323 1.00 95.81 237 ALA A CA 1
ATOM 1916 C C . ALA A 1 237 ? -18.538 -11.319 -3.301 1.00 95.81 237 ALA A C 1
ATOM 1918 O O . ALA A 1 237 ? -18.329 -11.870 -2.225 1.00 95.81 237 ALA A O 1
ATOM 1919 N N . ARG A 1 238 ? -18.210 -11.883 -4.473 1.00 95.19 238 ARG A N 1
ATOM 1920 C CA . ARG A 1 238 ? -17.636 -13.234 -4.595 1.00 95.19 238 ARG A CA 1
ATOM 1921 C C . ARG A 1 238 ? -16.317 -13.379 -3.834 1.00 95.19 238 ARG A C 1
ATOM 1923 O O . ARG A 1 238 ? -16.095 -14.385 -3.168 1.00 95.19 238 ARG A O 1
ATOM 1930 N N . MET A 1 239 ? -15.432 -12.387 -3.934 1.00 93.62 239 MET A N 1
ATOM 1931 C CA . MET A 1 239 ? -14.130 -12.444 -3.269 1.00 93.62 239 MET A CA 1
ATOM 1932 C C . MET A 1 239 ? -14.251 -12.309 -1.750 1.00 93.62 239 MET A C 1
ATOM 1934 O O . MET A 1 239 ? -13.507 -12.977 -1.040 1.00 93.62 239 MET A O 1
ATOM 1938 N N . VAL A 1 240 ? -15.174 -11.482 -1.244 1.00 95.69 240 VAL A N 1
ATOM 1939 C CA . VAL A 1 240 ? -15.436 -11.379 0.202 1.00 95.69 240 VAL A CA 1
ATOM 1940 C C . VAL A 1 240 ? -16.117 -12.648 0.726 1.00 95.69 240 VAL A C 1
ATOM 1942 O O . VAL A 1 240 ? -15.704 -13.147 1.763 1.00 95.69 240 VAL A O 1
ATOM 1945 N N . GLU A 1 241 ? -17.079 -13.219 -0.002 1.00 96.12 241 GLU A N 1
ATOM 1946 C CA . GLU A 1 241 ? -17.720 -14.503 0.337 1.00 96.12 241 GLU A CA 1
ATOM 1947 C C . GLU A 1 241 ? -16.673 -15.618 0.496 1.00 96.12 241 GLU A C 1
ATOM 1949 O O . GLU A 1 241 ? -16.591 -16.255 1.547 1.00 96.12 241 GLU A O 1
ATOM 1954 N N . LYS A 1 242 ? -15.770 -15.749 -0.490 1.00 94.50 242 LYS A N 1
ATOM 1955 C CA . LYS A 1 242 ? -14.620 -16.670 -0.446 1.00 94.50 242 LYS A CA 1
ATOM 1956 C C . LYS A 1 242 ? -13.688 -16.387 0.737 1.00 94.50 242 LYS A C 1
ATOM 1958 O O . LYS A 1 242 ? -13.205 -17.326 1.362 1.00 94.50 242 LYS A O 1
ATOM 1963 N N . ASP A 1 243 ? -13.421 -15.115 1.039 1.00 94.44 243 ASP A N 1
ATOM 1964 C CA . ASP A 1 243 ? -12.553 -14.715 2.154 1.00 94.44 243 ASP A CA 1
ATOM 1965 C C . ASP A 1 243 ? -13.163 -15.042 3.532 1.00 94.44 243 ASP A C 1
ATOM 1967 O O . ASP A 1 243 ? -12.411 -15.282 4.474 1.00 94.44 243 ASP A O 1
ATOM 1971 N N . LEU A 1 244 ? -14.496 -15.049 3.648 1.00 95.50 244 LEU A N 1
ATOM 1972 C CA . LEU A 1 244 ? -15.233 -15.364 4.880 1.00 95.50 244 LEU A CA 1
ATOM 1973 C C . LEU A 1 244 ? -15.591 -16.856 5.014 1.00 95.50 244 LEU A C 1
ATOM 1975 O O . LEU A 1 244 ? -15.975 -17.293 6.097 1.00 95.50 244 LEU A O 1
ATOM 1979 N N . GLY A 1 245 ? -15.444 -17.641 3.942 1.00 93.94 245 GLY A N 1
ATOM 1980 C CA . GLY A 1 245 ? -15.788 -19.066 3.923 1.00 93.94 245 GLY A CA 1
ATOM 1981 C C . GLY A 1 245 ? -17.295 -19.335 3.959 1.00 93.94 245 GLY A C 1
ATOM 1982 O O . GLY A 1 245 ? -17.707 -20.335 4.549 1.00 93.94 245 GLY A O 1
ATOM 1983 N N . LEU A 1 246 ? -18.087 -18.427 3.376 1.00 91.19 246 LEU A N 1
ATOM 1984 C CA . LEU A 1 246 ? -19.546 -18.522 3.252 1.00 91.19 246 LEU A CA 1
ATOM 1985 C C . LEU 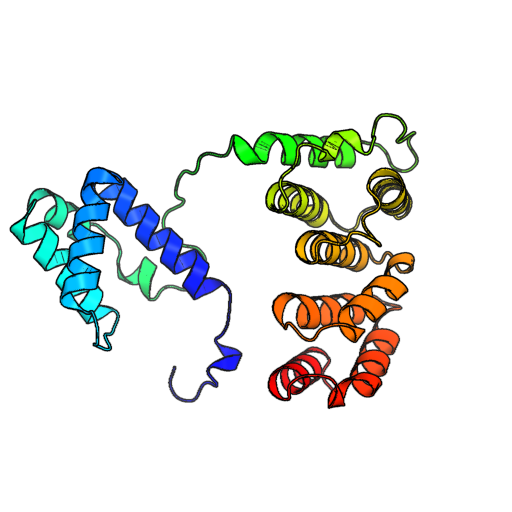A 1 246 ? -19.981 -19.175 1.932 1.00 91.19 246 LEU A C 1
ATOM 1987 O O . LEU A 1 246 ? -19.201 -19.124 0.953 1.00 91.19 246 LEU A O 1
#

InterPro domains:
  IPR014782 Peptidase M1, membrane alanine aminopeptidase [PF01433] (4-62)
  IPR015211 Peptidase M1, leukotriene A4 hydrolase/aminopeptidase C-terminal [PF09127] (131-244)
  IPR015211 Peptidase M1, leukotriene A4 hydrolase/aminopeptidase C-terminal [SM01263] (98-244)
  IPR016024 Armadillo-type fold [SSF48371] (101-245)
  IPR027268 Peptidase M4/M1, CTD superfamily [G3DSA:1.10.390.10] (1-97)
  IPR034015 Aminopeptidase, leukotriene A4 hydrolase-like [PTHR45726] (1-245)
  IPR038502 Peptidase M1, LTA-4 hydrolase/aminopeptidase, C-terminal domain superfamily [G3DSA:1.25.40.320] (101-246)

Secondary structure (DSSP, 8-state):
-TT--HHHH-SSHHHHHHHHHHHHHHHHHTSHHHHHHHHHHHHHHHTT----HHHHHHHHHHHHHHH-HHHHHHHTTS-HHHHHT--SS-SS------HHHHHHHHHHHHHHHSPTT--GGG--GGGGTT--HHHHHHHHHHHHTTPSPPHHHHHHHHHHH--TT-SSHHHHHHHHHHHHHTT-GGGHHHHHHHHHH---HHHHHHHHHHHHHSTTTHHHHHHHHHHHGGGS-HHHHHHHHHHHT-

Sequence (246 aa):
LDGVDPDDAYSTVPYDKGAHLLYYLEQYLGGTDVFEPYMRSYINAFKGRSIDTQDWKNHLFAYFAEHDPSKTELLDRIEWDKWLFAPGMPPVNNKYDERPQQICLDLADRWLSAADGSDYSQFSLEDIGGFSTMQKVIFLSRLAERSPLSTGMLAALDSVYQLTNHRNCEVRFGWLSLALKSNYMAATGAVVDMVSTQGRMKYTRPLYRLLHACPDGRDIAEQTFLRLRDFYHPICARMVEKDLGL

Foldseek 3Di:
DPPDDVLVVDDCCCVPLVVVVLVCLQVQQPHDVRVVVLVVVLCVVAPPHDDDPVVVLVSVLVVCVVPPVVSNVSVVPDPVCQSPPNDDDRPDDDDDDCVLQVLLLVVLVVLVPADQPHDPVVAALVSCVPPDPVSLLSNLVSNLVPPPDDLRSLVSCCVRNVQLPDPDPSSVLSSLLNCLSNLVCVSVVSLLVSLQPDQPLVRNQSSLLSQCPRPVRVVVSVVSLVVCLVVYDVSSSVSSCVSSVD